Protein AF-0000000087521329 (afdb_homodimer)

Solvent-accessible surface area (backbone atoms only — not comparable to full-atom values): 14070 Å² total; per-residue (Å²): 119,70,65,55,47,58,26,46,50,40,18,36,51,44,3,29,52,37,4,34,49,39,30,51,48,22,48,42,24,28,34,21,64,73,41,80,40,29,54,69,59,19,51,50,48,39,57,73,73,39,40,66,62,44,51,51,50,13,47,51,36,13,49,48,16,40,48,32,20,55,66,33,26,67,82,70,35,68,65,46,5,43,52,39,15,54,52,47,32,54,49,47,40,50,49,52,31,60,73,64,64,38,70,82,58,52,37,65,64,48,53,38,42,51,34,22,37,56,21,10,44,49,17,57,51,16,48,61,26,47,50,62,74,67,71,72,72,68,68,61,67,61,62,72,71,100,118,70,64,56,47,57,26,47,50,40,19,34,51,46,3,29,51,38,3,36,47,41,31,50,49,22,47,42,26,26,35,21,66,72,43,80,39,30,54,67,59,20,50,50,47,38,56,75,73,39,41,66,62,44,52,50,50,14,48,51,36,12,49,49,17,40,50,32,19,55,65,34,27,67,82,70,36,67,64,46,4,43,53,40,14,52,51,48,33,54,50,47,40,51,49,52,33,59,73,66,62,35,71,81,52,54,37,62,64,47,54,37,43,51,33,22,37,57,22,10,44,50,17,56,51,17,47,60,26,47,51,61,75,67,70,73,72,68,69,61,69,62,62,73,73,100

Structure (mmCIF, N/CA/C/O backbone):
data_AF-0000000087521329-model_v1
#
loop_
_entity.id
_entity.type
_entity.pdbx_description
1 polymer 'TIGR04086 family membrane protein'
#
loop_
_atom_site.group_PDB
_atom_site.id
_atom_site.type_symbol
_atom_site.label_atom_id
_atom_site.label_alt_id
_atom_site.label_comp_id
_atom_site.label_asym_id
_atom_site.label_entity_id
_atom_site.label_seq_id
_atom_site.pdbx_PDB_ins_code
_atom_site.Cartn_x
_atom_site.Cartn_y
_atom_site.Cartn_z
_atom_site.occupancy
_atom_site.B_iso_or_equiv
_atom_site.auth_seq_id
_atom_site.auth_comp_id
_atom_site.auth_asym_id
_atom_site.auth_atom_id
_atom_site.pdbx_PDB_model_num
ATOM 1 N N . MET A 1 1 ? -13.875 21.266 15.539 1 38.47 1 MET A N 1
ATOM 2 C CA . MET A 1 1 ? -14.352 19.891 15.547 1 38.47 1 MET A CA 1
ATOM 3 C C . MET A 1 1 ? -14.453 19.328 14.133 1 38.47 1 MET A C 1
ATOM 5 O O . MET A 1 1 ? -14.117 18.172 13.891 1 38.47 1 MET A O 1
ATOM 9 N N . LYS A 1 2 ? -15.102 20.203 13.156 1 49.5 2 LYS A N 1
ATOM 10 C CA . LYS A 1 2 ? -15.453 19.906 11.773 1 49.5 2 LYS A CA 1
ATOM 11 C C . LYS A 1 2 ? -14.203 19.609 10.945 1 49.5 2 LYS A C 1
ATOM 13 O O . LYS A 1 2 ? -14.211 18.703 10.109 1 49.5 2 LYS A O 1
ATOM 18 N N . GLU A 1 3 ? -13.109 20.359 11.219 1 54.72 3 GLU A N 1
ATOM 19 C CA . GLU A 1 3 ? -11.852 20.344 10.484 1 54.72 3 GLU A CA 1
ATOM 20 C C . GLU A 1 3 ? -11.148 19 10.617 1 54.72 3 GLU A C 1
ATOM 22 O O . GLU A 1 3 ? -10.539 18.516 9.664 1 54.72 3 GLU A O 1
ATOM 27 N N . ASN A 1 4 ? -11.617 18.25 11.711 1 70.75 4 ASN A N 1
ATOM 28 C CA . ASN A 1 4 ? -11.008 16.969 12.031 1 70.75 4 ASN A CA 1
ATOM 29 C C . ASN A 1 4 ? -11.68 15.828 11.281 1 70.75 4 ASN A C 1
ATOM 31 O O . ASN A 1 4 ? -11.016 14.859 10.898 1 70.75 4 ASN A O 1
ATOM 35 N N . LEU A 1 5 ? -12.961 16.266 10.758 1 81.12 5 LEU A N 1
ATOM 36 C CA . LEU A 1 5 ? -13.703 15.188 10.109 1 81.12 5 LEU A CA 1
ATOM 37 C C . LEU A 1 5 ? -13.203 14.969 8.68 1 81.12 5 LEU A C 1
ATOM 39 O O . LEU A 1 5 ? -13.07 13.828 8.234 1 81.12 5 LEU A O 1
ATOM 43 N N . SER A 1 6 ? -12.945 16.109 8.031 1 84.19 6 SER A N 1
ATOM 44 C CA . SER A 1 6 ? -12.469 15.992 6.66 1 84.19 6 SER A CA 1
ATOM 45 C C . SER A 1 6 ? -11.141 15.242 6.605 1 84.19 6 SER A C 1
ATOM 47 O O . SER A 1 6 ? -10.914 14.422 5.711 1 84.19 6 SER A O 1
ATOM 49 N N . SER A 1 7 ? -10.336 15.469 7.531 1 85.62 7 SER A N 1
ATOM 50 C CA . SER A 1 7 ? -9.062 14.766 7.57 1 85.62 7 SER A CA 1
ATOM 51 C C . SER A 1 7 ? -9.258 13.273 7.848 1 85.62 7 SER A C 1
ATOM 53 O O . SER A 1 7 ? -8.562 12.438 7.273 1 85.62 7 SER A O 1
ATOM 55 N N . HIS A 1 8 ? -10.266 13.031 8.633 1 85.12 8 HIS A N 1
ATOM 56 C CA . HIS A 1 8 ? -10.539 11.633 8.938 1 85.12 8 HIS A CA 1
ATOM 57 C C . HIS A 1 8 ? -11.148 10.914 7.742 1 85.12 8 HIS A C 1
ATOM 59 O O . HIS A 1 8 ? -10.844 9.742 7.492 1 85.12 8 HIS A O 1
ATOM 65 N N . ILE A 1 9 ? -11.953 11.594 7.016 1 90.06 9 ILE A N 1
ATOM 66 C CA . ILE A 1 9 ? -12.555 11.016 5.824 1 90.06 9 ILE A CA 1
ATOM 67 C C . ILE A 1 9 ? -11.477 10.742 4.777 1 90.06 9 ILE A C 1
ATOM 69 O O . ILE A 1 9 ? -11.469 9.68 4.156 1 90.06 9 ILE A O 1
ATOM 73 N N . ARG A 1 10 ? -10.594 11.625 4.66 1 88.81 10 ARG A N 1
ATOM 74 C CA . ARG A 1 10 ? -9.5 11.422 3.709 1 88.81 10 ARG A CA 1
ATOM 75 C C . ARG A 1 10 ? -8.609 10.258 4.129 1 88.81 10 ARG A C 1
ATOM 77 O O . ARG A 1 10 ? -8.164 9.477 3.291 1 88.81 10 ARG A O 1
ATOM 84 N N . GLY A 1 11 ? -8.43 10.25 5.434 1 89.75 11 GLY A N 1
ATOM 85 C CA . GLY A 1 11 ? -7.66 9.117 5.938 1 89.75 11 GLY A CA 1
ATOM 86 C C . GLY A 1 11 ? -8.328 7.781 5.691 1 89.75 11 GLY A C 1
ATOM 87 O O . GLY A 1 11 ? -7.672 6.812 5.316 1 89.75 11 GLY A O 1
ATOM 88 N N . PHE A 1 12 ? -9.617 7.793 5.816 1 93.12 12 PHE A N 1
ATOM 89 C CA . PHE A 1 12 ? -10.375 6.574 5.566 1 93.12 12 PHE A CA 1
ATOM 90 C C . PHE A 1 12 ? -10.297 6.176 4.098 1 93.12 12 PHE A C 1
ATOM 92 O O . PHE A 1 12 ? -10.094 5.004 3.777 1 93.12 12 PHE A O 1
ATOM 99 N N . VAL A 1 13 ? -10.477 7.086 3.219 1 93.25 13 VAL A N 1
ATOM 100 C CA . VAL A 1 13 ? -10.445 6.832 1.781 1 93.25 13 VAL A CA 1
ATOM 101 C C . VAL A 1 13 ? -9.07 6.297 1.381 1 93.25 13 VAL A C 1
ATOM 103 O O . VAL A 1 13 ? -8.977 5.336 0.612 1 93.25 13 VAL A O 1
ATOM 106 N N . LEU A 1 14 ? -8.078 6.871 1.939 1 92.94 14 LEU A N 1
ATOM 107 C CA . LEU A 1 14 ? -6.727 6.414 1.645 1 92.94 14 LEU A CA 1
ATOM 108 C C . LEU A 1 14 ? -6.512 4.992 2.143 1 92.94 14 LEU A C 1
ATOM 110 O O . LEU A 1 14 ? -5.914 4.168 1.444 1 92.94 14 LEU A O 1
ATOM 114 N N . SER A 1 15 ? -7.004 4.781 3.307 1 94.62 15 SER A N 1
ATOM 115 C CA . SER A 1 15 ? -6.902 3.424 3.836 1 94.62 15 SER A CA 1
ATOM 116 C C . SER A 1 15 ? -7.633 2.426 2.943 1 94.62 15 SER A C 1
ATOM 118 O O . SER A 1 15 ? -7.121 1.338 2.674 1 94.62 15 SER A O 1
ATOM 120 N N . PHE A 1 16 ? -8.773 2.793 2.527 1 96.19 16 PHE A N 1
ATOM 121 C CA . PHE A 1 16 ? -9.586 1.891 1.722 1 96.19 16 PHE A CA 1
ATOM 122 C C . PHE A 1 16 ? -8.93 1.622 0.375 1 96.19 16 PHE A C 1
ATOM 124 O O . PHE A 1 16 ? -8.805 0.469 -0.043 1 96.19 16 PHE A O 1
ATOM 131 N N . ILE A 1 17 ? -8.461 2.656 -0.278 1 93.88 17 ILE A N 1
ATOM 132 C CA . ILE A 1 17 ? -7.824 2.537 -1.587 1 93.88 17 ILE A CA 1
ATOM 133 C C . ILE A 1 17 ? -6.547 1.714 -1.468 1 93.88 17 ILE A C 1
ATOM 135 O O . ILE A 1 17 ? -6.273 0.852 -2.307 1 93.88 17 ILE A O 1
ATOM 139 N N . SER A 1 18 ? -5.805 1.964 -0.464 1 94.06 18 SER A N 1
ATOM 140 C CA . SER A 1 18 ? -4.543 1.253 -0.274 1 94.06 18 SER A CA 1
ATOM 141 C C . SER A 1 18 ? -4.785 -0.216 0.057 1 94.06 18 SER A C 1
ATOM 143 O O . SER A 1 18 ? -4.105 -1.097 -0.475 1 94.06 18 SER A O 1
ATOM 145 N N . SER A 1 19 ? -5.703 -0.44 0.899 1 95.31 19 SER A N 1
ATOM 146 C CA . SER A 1 19 ? -6.039 -1.815 1.256 1 95.31 19 SER A CA 1
ATOM 147 C C . SER A 1 19 ? -6.551 -2.592 0.048 1 95.31 19 SER A C 1
ATOM 149 O O . SER A 1 19 ? -6.055 -3.68 -0.252 1 95.31 19 SER A O 1
ATOM 151 N N . LEU A 1 20 ? -7.484 -2.029 -0.59 1 95.44 20 LEU A N 1
ATOM 152 C CA . LEU A 1 20 ? -8.07 -2.678 -1.761 1 95.44 20 LEU A CA 1
ATOM 153 C C . LEU A 1 20 ? -7.027 -2.834 -2.867 1 95.44 20 LEU A C 1
ATOM 155 O O . LEU A 1 20 ? -6.93 -3.896 -3.486 1 95.44 20 LEU A O 1
ATOM 159 N N . GLY A 1 21 ? -6.277 -1.779 -3.1 1 93.94 21 GLY A N 1
ATOM 160 C CA . GLY A 1 21 ? -5.266 -1.828 -4.141 1 93.94 21 GLY A CA 1
ATOM 161 C C . GLY A 1 21 ? -4.234 -2.918 -3.92 1 93.94 21 GLY A C 1
ATOM 162 O O . GLY A 1 21 ? -3.852 -3.619 -4.859 1 93.94 21 GLY A O 1
ATOM 163 N N . THR A 1 22 ? -3.773 -3.074 -2.723 1 92.5 22 THR A N 1
ATOM 164 C CA . THR A 1 22 ? -2.758 -4.07 -2.404 1 92.5 22 THR A CA 1
ATOM 165 C C . THR A 1 22 ? -3.303 -5.48 -2.607 1 92.5 22 THR A C 1
ATOM 167 O O . THR A 1 22 ? -2.627 -6.336 -3.182 1 92.5 22 THR A O 1
ATOM 170 N N . VAL A 1 23 ? -4.496 -5.684 -2.164 1 92 23 VAL A N 1
ATOM 171 C CA . VAL A 1 23 ? -5.098 -7.008 -2.281 1 92 23 VAL A CA 1
ATOM 172 C C . VAL A 1 23 ? -5.34 -7.336 -3.752 1 92 23 VAL A C 1
ATOM 174 O O . VAL A 1 23 ? -5.082 -8.461 -4.191 1 92 23 VAL A O 1
ATOM 177 N N . VAL A 1 24 ? -5.848 -6.383 -4.457 1 92.19 24 VAL A N 1
ATOM 178 C CA . VAL A 1 24 ? -6.129 -6.582 -5.875 1 92.19 24 VAL A CA 1
ATOM 179 C C . VAL A 1 24 ? -4.828 -6.891 -6.617 1 92.19 24 VAL A C 1
ATOM 181 O O . VAL A 1 24 ? -4.773 -7.824 -7.422 1 92.19 24 VAL A O 1
ATOM 184 N N . LEU A 1 25 ? -3.824 -6.18 -6.309 1 91.88 25 LEU A N 1
ATOM 185 C CA . LEU A 1 25 ? -2.539 -6.383 -6.969 1 91.88 25 LEU A CA 1
ATOM 186 C C . LEU A 1 25 ? -1.965 -7.754 -6.629 1 91.88 25 LEU A C 1
ATOM 188 O O . LEU A 1 25 ? -1.485 -8.469 -7.516 1 91.88 25 LEU A O 1
ATOM 192 N N . ALA A 1 26 ? -1.997 -8.086 -5.418 1 90.12 26 ALA A N 1
ATOM 193 C CA . ALA A 1 26 ? -1.474 -9.383 -4.984 1 90.12 26 ALA A CA 1
ATOM 194 C C . ALA A 1 26 ? -2.268 -10.531 -5.602 1 90.12 26 ALA A C 1
ATOM 196 O O . ALA A 1 26 ? -1.691 -11.531 -6.035 1 90.12 26 ALA A O 1
ATOM 197 N N . THR A 1 27 ? -3.529 -10.352 -5.629 1 90 27 THR A N 1
ATOM 198 C CA . THR A 1 27 ? -4.371 -11.391 -6.207 1 90 27 THR A CA 1
ATOM 199 C C . THR A 1 27 ? -4.105 -11.531 -7.703 1 90 27 THR A C 1
ATOM 201 O O . THR A 1 27 ? -3.971 -12.648 -8.211 1 90 27 THR A O 1
ATOM 204 N N . LEU A 1 28 ? -4.078 -10.453 -8.359 1 90.5 28 LEU A N 1
ATOM 205 C CA . LEU A 1 28 ? -3.816 -10.484 -9.797 1 90.5 28 LEU A CA 1
ATOM 206 C C . LEU A 1 28 ? -2.471 -11.141 -10.094 1 90.5 28 LEU A C 1
ATOM 208 O O . LEU A 1 28 ? -2.344 -11.898 -11.055 1 90.5 28 LEU A O 1
ATOM 212 N N . SER A 1 29 ? -1.525 -10.898 -9.289 1 88.44 29 SER A N 1
ATOM 213 C CA . SER A 1 29 ? -0.199 -11.477 -9.469 1 88.44 29 SER A CA 1
ATOM 214 C C . SER A 1 29 ? -0.231 -12.992 -9.312 1 88.44 29 SER A C 1
ATOM 216 O O . SER A 1 29 ? 0.474 -13.711 -10.023 1 88.44 29 SER A O 1
ATOM 218 N N . SER A 1 30 ? -0.98 -13.398 -8.43 1 87.44 30 SER A N 1
ATOM 219 C CA . SER A 1 30 ? -1.112 -14.836 -8.234 1 87.44 30 SER A CA 1
ATOM 220 C C . SER A 1 30 ? -1.883 -15.484 -9.383 1 87.44 30 SER A C 1
ATOM 222 O O . SER A 1 30 ? -1.525 -16.562 -9.844 1 87.44 30 SER A O 1
ATOM 224 N N . LEU A 1 31 ? -2.898 -14.812 -9.828 1 86.69 31 LEU A N 1
ATOM 225 C CA . LEU A 1 31 ? -3.766 -15.359 -10.867 1 86.69 31 LEU A CA 1
ATOM 226 C C . LEU A 1 31 ? -3.055 -15.375 -12.219 1 86.69 31 LEU A C 1
ATOM 228 O O . LEU A 1 31 ? -3.346 -16.219 -13.062 1 86.69 31 LEU A O 1
ATOM 232 N N . LEU A 1 32 ? -2.184 -14.422 -12.398 1 85.62 32 LEU A N 1
ATOM 233 C CA . LEU A 1 32 ? -1.439 -14.391 -13.656 1 85.62 32 LEU A CA 1
ATOM 234 C C . LEU A 1 32 ? -0.622 -15.664 -13.836 1 85.62 32 LEU A C 1
ATOM 236 O O . LEU A 1 32 ? -0.529 -16.188 -14.945 1 85.62 32 LEU A O 1
ATOM 240 N N . GLY A 1 33 ? -0.076 -16.125 -12.75 1 75.94 33 GLY A N 1
ATOM 241 C CA . GLY A 1 33 ? 0.646 -17.391 -12.805 1 75.94 33 GLY A CA 1
ATOM 242 C C . GLY A 1 33 ? -0.242 -18.562 -13.156 1 75.94 33 GLY A C 1
ATOM 243 O O . GLY A 1 33 ? 0.158 -19.453 -13.922 1 75.94 33 GLY A O 1
ATOM 244 N N . TYR A 1 34 ? -1.43 -18.438 -12.672 1 77.19 34 TYR A N 1
ATOM 245 C CA . TYR A 1 34 ? -2.354 -19.547 -12.891 1 77.19 34 TYR A CA 1
ATOM 246 C C . TYR A 1 34 ? -2.984 -19.453 -14.273 1 77.19 34 TYR A C 1
ATOM 248 O O . TYR A 1 34 ? -3.35 -20.484 -14.859 1 77.19 34 TYR A O 1
ATOM 256 N N . ASN A 1 35 ? -3.084 -18.281 -14.836 1 77.19 35 ASN A N 1
ATOM 257 C CA . ASN A 1 35 ? -3.777 -18.078 -16.109 1 77.19 35 ASN A CA 1
ATOM 258 C C . ASN A 1 35 ? -2.799 -17.812 -17.25 1 77.19 35 ASN A C 1
ATOM 260 O O . ASN A 1 35 ? -3.043 -16.938 -18.094 1 77.19 35 ASN A O 1
ATOM 264 N N . SER A 1 36 ? -1.719 -18.531 -17.25 1 76.75 36 SER A N 1
ATOM 265 C CA . SER A 1 36 ? -0.728 -18.453 -18.328 1 76.75 36 SER A CA 1
ATOM 266 C C . SER A 1 36 ? -0.396 -17 -18.672 1 76.75 36 SER A C 1
ATOM 268 O O . SER A 1 36 ? -0.316 -16.641 -19.844 1 76.75 36 SER A O 1
ATOM 270 N N . ASN A 1 37 ? -0.483 -16.109 -17.719 1 75.62 37 ASN A N 1
ATOM 271 C CA . ASN A 1 37 ? -0.051 -14.711 -17.844 1 75.62 37 ASN A CA 1
ATOM 272 C C . ASN A 1 37 ? -1.026 -13.891 -18.672 1 75.62 37 ASN A C 1
ATOM 274 O O . ASN A 1 37 ? -0.621 -12.961 -19.375 1 75.62 37 ASN A O 1
ATOM 278 N N . SER A 1 38 ? -2.23 -14.391 -18.734 1 81 38 SER A N 1
ATOM 279 C CA . SER A 1 38 ? -3.27 -13.594 -19.391 1 81 38 SER A CA 1
ATOM 280 C C . SER A 1 38 ? -3.889 -12.602 -18.406 1 81 38 SER A C 1
ATOM 282 O O . SER A 1 38 ? -4.594 -13 -17.469 1 81 38 SER A O 1
ATOM 284 N N . LEU A 1 39 ? -3.602 -11.367 -18.703 1 83.62 39 LEU A N 1
ATOM 285 C CA . LEU A 1 39 ? -4.121 -10.32 -17.828 1 83.62 39 LEU A CA 1
ATOM 286 C C . LEU A 1 39 ? -5.641 -10.25 -17.906 1 83.62 39 LEU A C 1
ATOM 288 O O . LEU A 1 39 ? -6.312 -10.031 -16.906 1 83.62 39 LEU A O 1
ATOM 292 N N . SER A 1 40 ? -6.133 -10.438 -19.078 1 85.69 40 SER A N 1
ATOM 293 C CA . SER A 1 40 ? -7.578 -10.367 -19.281 1 85.69 40 SER A CA 1
ATOM 294 C C . SER A 1 40 ? -8.289 -11.477 -18.516 1 85.69 40 SER A C 1
ATOM 296 O O . SER A 1 40 ? -9.273 -11.227 -17.812 1 85.69 40 SER A O 1
ATOM 298 N N . ASP A 1 41 ? -7.77 -12.648 -18.562 1 88.38 41 ASP A N 1
ATOM 299 C CA . ASP A 1 41 ? -8.367 -13.781 -17.859 1 88.38 41 ASP A CA 1
ATOM 300 C C . ASP A 1 41 ? -8.203 -13.633 -16.344 1 88.38 41 ASP A C 1
ATOM 302 O O . ASP A 1 41 ? -9.109 -13.969 -15.586 1 88.38 41 ASP A O 1
ATOM 306 N N . SER A 1 42 ? -7.105 -13.086 -15.992 1 88.81 42 SER A N 1
ATOM 307 C CA . SER A 1 42 ? -6.863 -12.891 -14.562 1 88.81 42 SER A CA 1
ATOM 308 C C . SER A 1 42 ? -7.789 -11.82 -13.992 1 88.81 42 SER A C 1
ATOM 310 O O . SER A 1 42 ? -8.32 -11.977 -12.891 1 88.81 42 SER A O 1
ATOM 312 N N . LEU A 1 43 ? -7.961 -10.75 -14.773 1 89.38 43 LEU A N 1
ATOM 313 C CA . LEU A 1 43 ? -8.867 -9.695 -14.336 1 89.38 43 LEU A CA 1
ATOM 314 C C . LEU A 1 43 ? -10.305 -10.203 -14.258 1 89.38 43 LEU A C 1
ATOM 316 O O . LEU A 1 43 ? -11.023 -9.891 -13.305 1 89.38 43 LEU A O 1
ATOM 320 N N . SER A 1 44 ? -10.672 -11.039 -15.211 1 89.56 44 SER A N 1
ATOM 321 C CA . SER A 1 44 ? -12.016 -11.609 -15.203 1 89.56 44 SER A CA 1
ATOM 322 C C . SER A 1 44 ? -12.227 -12.516 -14 1 89.56 44 SER A C 1
ATOM 324 O O . SER A 1 44 ? -13.258 -12.438 -13.328 1 89.56 44 SER A O 1
ATOM 326 N N . THR A 1 45 ? -11.242 -13.266 -13.766 1 89.06 45 THR A N 1
ATOM 327 C CA . THR A 1 45 ? -11.32 -14.164 -12.625 1 89.06 45 THR A CA 1
ATOM 328 C C . THR A 1 45 ? -11.398 -13.375 -11.32 1 89.06 45 THR A C 1
ATOM 330 O O . THR A 1 45 ? -12.156 -13.719 -10.414 1 89.06 45 THR A O 1
ATOM 333 N N . LEU A 1 46 ? -10.617 -12.352 -11.234 1 90.62 46 LEU A N 1
ATOM 334 C CA . LEU A 1 46 ? -10.617 -11.5 -10.047 1 90.62 46 LEU A CA 1
ATOM 335 C C . LEU A 1 46 ? -11.984 -10.859 -9.836 1 90.62 46 LEU A C 1
ATOM 337 O O . LEU A 1 46 ? -12.516 -10.867 -8.727 1 90.62 46 LEU A O 1
ATOM 341 N N . VAL A 1 47 ? -12.57 -10.328 -10.891 1 89.75 47 VAL A N 1
ATOM 342 C CA . VAL A 1 47 ? -13.836 -9.602 -10.797 1 89.75 47 VAL A CA 1
ATOM 343 C C . VAL A 1 47 ? -14.961 -10.57 -10.445 1 89.75 47 VAL A C 1
ATOM 345 O O . VAL A 1 47 ? -15.805 -10.273 -9.602 1 89.75 47 VAL A O 1
ATOM 348 N N . VAL A 1 48 ? -14.922 -11.727 -10.961 1 88.12 48 VAL A N 1
ATOM 349 C CA . VAL A 1 48 ? -16.016 -12.672 -10.805 1 88.12 48 VAL A CA 1
ATOM 350 C C . VAL A 1 48 ? -15.922 -13.359 -9.453 1 88.12 48 VAL A C 1
ATOM 352 O O . VAL A 1 48 ? -16.922 -13.516 -8.758 1 88.12 48 VAL A O 1
ATOM 355 N N . PHE A 1 49 ? -14.75 -13.641 -8.992 1 86.88 49 PHE A N 1
ATOM 356 C CA . PHE A 1 49 ? -14.656 -14.539 -7.852 1 86.88 49 PHE A CA 1
ATOM 357 C C . PHE A 1 49 ? -14.102 -13.82 -6.629 1 86.88 49 PHE A C 1
ATOM 359 O O . PHE A 1 49 ? -14.328 -14.242 -5.496 1 86.88 49 PHE A O 1
ATOM 366 N N . PHE A 1 50 ? -13.422 -12.641 -6.836 1 88.75 50 PHE A N 1
ATOM 367 C CA . PHE A 1 50 ? -12.672 -12.125 -5.695 1 88.75 50 PHE A CA 1
ATOM 368 C C . PHE A 1 50 ? -13.055 -10.672 -5.414 1 88.75 50 PHE A C 1
ATOM 370 O O . PHE A 1 50 ? -12.695 -10.125 -4.367 1 88.75 50 PHE A O 1
ATOM 377 N N . ALA A 1 51 ? -13.805 -10.086 -6.301 1 89.31 51 ALA A N 1
ATOM 378 C CA . ALA A 1 51 ? -14.102 -8.664 -6.172 1 89.31 51 ALA A CA 1
ATOM 379 C C . ALA A 1 51 ? -14.898 -8.383 -4.906 1 89.31 51 ALA A C 1
ATOM 381 O O . ALA A 1 51 ? -14.523 -7.523 -4.102 1 89.31 51 ALA A O 1
ATOM 382 N N . VAL A 1 52 ? -15.906 -9.109 -4.672 1 90.31 52 VAL A N 1
ATOM 383 C CA . VAL A 1 52 ? -16.828 -8.852 -3.566 1 90.31 52 VAL A CA 1
ATOM 384 C C . VAL A 1 52 ? -16.094 -9.062 -2.238 1 90.31 52 VAL A C 1
ATOM 386 O O . VAL A 1 52 ? -16.141 -8.203 -1.356 1 90.31 52 VAL A O 1
ATOM 389 N N . SER A 1 53 ? -15.461 -10.156 -2.105 1 88.62 53 SER A N 1
ATOM 390 C CA . SER A 1 53 ? -14.758 -10.445 -0.862 1 88.62 53 SER A CA 1
ATOM 391 C C . SER A 1 53 ? -13.641 -9.438 -0.612 1 88.62 53 SER A C 1
ATOM 393 O O . SER A 1 53 ? -13.398 -9.039 0.53 1 88.62 53 SER A O 1
ATOM 395 N N . SER A 1 54 ? -12.953 -8.984 -1.663 1 91 54 SER A N 1
ATOM 396 C CA . SER A 1 54 ? -11.867 -8.031 -1.514 1 91 54 SER A CA 1
ATOM 397 C C . SER A 1 54 ? -12.375 -6.668 -1.062 1 91 54 SER A C 1
ATOM 399 O O . SER A 1 54 ? -11.773 -6.027 -0.199 1 91 54 SER A O 1
ATOM 401 N N . ILE A 1 55 ? -13.461 -6.266 -1.658 1 93.62 55 ILE A N 1
ATOM 402 C CA . ILE A 1 55 ? -14.039 -4.973 -1.31 1 93.62 55 ILE A CA 1
ATOM 403 C C . ILE A 1 55 ? -14.516 -4.996 0.141 1 93.62 55 ILE A C 1
ATOM 405 O O . ILE A 1 55 ? -14.242 -4.066 0.905 1 93.62 55 ILE A O 1
ATOM 409 N N . PHE A 1 56 ? -15.117 -6.031 0.509 1 94.25 56 PHE A N 1
ATOM 410 C CA . PHE A 1 56 ? -15.641 -6.145 1.867 1 94.25 56 PHE A CA 1
ATOM 411 C C . PHE A 1 56 ? -14.5 -6.191 2.879 1 94.25 56 PHE A C 1
ATOM 413 O O . PHE A 1 56 ? -14.555 -5.52 3.912 1 94.25 56 PHE A O 1
ATOM 420 N N . ALA A 1 57 ? -13.547 -6.949 2.605 1 92.06 57 ALA A N 1
ATOM 421 C CA . ALA A 1 57 ? -12.414 -7.059 3.516 1 92.06 57 ALA A CA 1
ATOM 422 C C . ALA A 1 57 ? -11.711 -5.715 3.676 1 92.06 57 ALA A C 1
ATOM 424 O O . ALA A 1 57 ? -11.359 -5.316 4.789 1 92.06 57 ALA A O 1
ATOM 425 N N . ALA A 1 58 ? -11.523 -5.062 2.527 1 94.94 58 ALA A N 1
ATOM 426 C CA . ALA A 1 58 ? -10.867 -3.758 2.561 1 94.94 58 ALA A CA 1
ATOM 427 C C . ALA A 1 58 ? -11.695 -2.746 3.35 1 94.94 58 ALA A C 1
ATOM 429 O O . ALA A 1 58 ? -11.141 -1.929 4.09 1 94.94 58 ALA A O 1
ATOM 430 N N . LEU A 1 59 ? -12.992 -2.848 3.168 1 95.62 59 LEU A N 1
ATOM 431 C CA . LEU A 1 59 ? -13.883 -1.939 3.883 1 95.62 59 LEU A CA 1
ATOM 432 C C . LEU A 1 59 ? -13.812 -2.188 5.387 1 95.62 59 LEU A C 1
ATOM 434 O O . LEU A 1 59 ? -13.648 -1.247 6.168 1 95.62 59 LEU A O 1
ATOM 438 N N . ILE A 1 60 ? -13.844 -3.365 5.773 1 95.75 60 ILE A N 1
ATOM 439 C CA . ILE A 1 60 ? -13.805 -3.719 7.191 1 95.75 60 ILE A CA 1
ATOM 440 C C . ILE A 1 60 ? -12.469 -3.293 7.789 1 95.75 60 ILE A C 1
ATOM 442 O O . ILE A 1 60 ? -12.43 -2.67 8.852 1 95.75 60 ILE A O 1
ATOM 446 N N . ALA A 1 61 ? -11.43 -3.639 7.117 1 95.81 61 ALA A N 1
ATOM 447 C CA . ALA A 1 61 ? -10.102 -3.295 7.609 1 95.81 61 ALA A CA 1
ATOM 448 C C . ALA A 1 61 ? -9.945 -1.784 7.762 1 95.81 61 ALA A C 1
ATOM 450 O O . ALA A 1 61 ? -9.367 -1.31 8.742 1 95.81 61 ALA A O 1
ATOM 451 N N . SER A 1 62 ? -10.523 -1.072 6.824 1 94.81 62 SER A N 1
ATOM 452 C CA . SER A 1 62 ? -10.406 0.382 6.863 1 94.81 62 SER A CA 1
ATOM 453 C C . SER A 1 62 ? -11.266 0.976 7.973 1 94.81 62 SER A C 1
ATOM 455 O O . SER A 1 62 ? -10.852 1.916 8.648 1 94.81 62 SER A O 1
ATOM 457 N N . VAL A 1 63 ? -12.422 0.458 8.117 1 95.44 63 VAL A N 1
ATOM 458 C CA . VAL A 1 63 ? -13.312 0.928 9.18 1 95.44 63 VAL A CA 1
ATOM 459 C C . VAL A 1 63 ? -12.68 0.674 10.539 1 95.44 63 VAL A C 1
ATOM 461 O O . VAL A 1 63 ? -12.672 1.558 11.398 1 95.44 63 VAL A O 1
ATOM 464 N N . VAL A 1 64 ? -12.102 -0.457 10.703 1 94.44 64 VAL A N 1
ATOM 465 C CA . VAL A 1 64 ? -11.492 -0.82 11.977 1 94.44 64 VAL A CA 1
ATOM 466 C C . VAL A 1 64 ? -10.242 0.03 12.211 1 94.44 64 VAL A C 1
ATOM 468 O O . VAL A 1 64 ? -10.062 0.587 13.297 1 94.44 64 VAL A O 1
ATOM 471 N N . SER A 1 65 ? -9.438 0.144 11.203 1 95.06 65 SER A N 1
ATOM 472 C CA . SER A 1 65 ? -8.195 0.908 11.32 1 95.06 65 SER A CA 1
ATOM 473 C C . SER A 1 65 ? -8.484 2.371 11.641 1 95.06 65 SER A C 1
ATOM 475 O O . SER A 1 65 ? -7.973 2.904 12.633 1 95.06 65 SER A O 1
ATOM 477 N N . THR A 1 66 ? -9.305 2.973 10.859 1 92.19 66 THR A N 1
ATOM 478 C CA . THR A 1 66 ? -9.586 4.391 11.047 1 92.19 66 THR A CA 1
ATOM 479 C C . THR A 1 66 ? -10.484 4.605 12.266 1 92.19 66 THR A C 1
ATOM 481 O O . THR A 1 66 ? -10.336 5.594 12.984 1 92.19 66 THR A O 1
ATOM 484 N N . GLY A 1 67 ? -11.406 3.711 12.453 1 93.31 67 GLY A N 1
ATOM 485 C CA . GLY A 1 67 ? -12.25 3.797 13.641 1 93.31 67 GLY A CA 1
ATOM 486 C C . GLY A 1 67 ? -11.461 3.771 14.938 1 93.31 67 GLY A C 1
ATOM 487 O O . GLY A 1 67 ? -11.664 4.625 15.805 1 93.31 67 GLY A O 1
ATOM 488 N N . LEU A 1 68 ? -10.602 2.906 15.023 1 93 68 LEU A N 1
ATOM 489 C CA . LEU A 1 68 ? -9.781 2.793 16.234 1 93 68 LEU A CA 1
ATOM 490 C C . LEU A 1 68 ? -8.797 3.951 16.328 1 93 68 LEU A C 1
ATOM 492 O O . LEU A 1 68 ? -8.453 4.387 17.422 1 93 68 LEU A O 1
ATOM 496 N N . PHE A 1 69 ? -8.352 4.418 15.211 1 93.06 69 PHE A N 1
ATOM 497 C CA . PHE A 1 69 ? -7.488 5.594 15.203 1 93.06 69 PHE A CA 1
ATOM 498 C C . PHE A 1 69 ? -8.203 6.793 15.812 1 93.06 69 PHE A C 1
ATOM 500 O O . PHE A 1 69 ? -7.641 7.488 16.656 1 93.06 69 PHE A O 1
ATOM 507 N N . VAL A 1 70 ? -9.43 6.996 15.406 1 89.12 70 VAL A N 1
ATOM 508 C CA . VAL A 1 70 ? -10.203 8.141 15.883 1 89.12 70 VAL A CA 1
ATOM 509 C C . VAL A 1 70 ? -10.516 7.961 17.375 1 89.12 70 VAL A C 1
ATOM 511 O O . VAL A 1 70 ? -10.398 8.906 18.156 1 89.12 70 VAL A O 1
ATOM 514 N N . LEU A 1 71 ? -10.836 6.758 17.688 1 88.69 71 LEU A N 1
ATOM 515 C CA . LEU A 1 71 ? -11.172 6.465 19.078 1 88.69 71 LEU A CA 1
ATOM 516 C C . LEU A 1 71 ? -9.953 6.621 19.984 1 88.69 71 LEU A C 1
ATOM 518 O O . LEU A 1 71 ? -10.062 7.121 21.109 1 88.69 71 LEU A O 1
ATOM 522 N N . GLY A 1 72 ? -8.781 6.23 19.453 1 87.81 72 GLY A N 1
ATOM 523 C CA . GLY A 1 72 ? -7.559 6.309 20.234 1 87.81 72 GLY A CA 1
ATOM 524 C C . GLY A 1 72 ? -6.973 7.707 20.297 1 87.81 72 GLY A C 1
ATOM 525 O O . GLY A 1 72 ? -6.18 8.023 21.188 1 87.81 72 GLY A O 1
ATOM 526 N N . SER A 1 73 ? -7.297 8.539 19.359 1 83.75 73 SER A N 1
ATOM 527 C CA . SER A 1 73 ? -6.766 9.898 19.297 1 83.75 73 SER A CA 1
ATOM 528 C C . SER A 1 73 ? -7.633 10.867 20.094 1 83.75 73 SER A C 1
ATOM 530 O O . SER A 1 73 ? -7.336 12.062 20.156 1 83.75 73 SER A O 1
ATOM 532 N N . ARG A 1 74 ? -8.648 10.586 20.562 1 77.94 74 ARG A N 1
ATOM 533 C CA . ARG A 1 74 ? -9.555 11.469 21.297 1 77.94 74 ARG A CA 1
ATOM 534 C C . ARG A 1 74 ? -8.844 12.109 22.5 1 77.94 74 ARG A C 1
ATOM 536 O O . ARG A 1 74 ? -9.133 13.25 22.859 1 77.94 74 ARG A O 1
ATOM 543 N N . LYS A 1 75 ? -7.926 11.492 23 1 68.31 75 LYS A N 1
ATOM 544 C CA . LYS A 1 75 ? -7.238 12.086 24.141 1 68.31 75 LYS A CA 1
ATOM 545 C C . LYS A 1 75 ? -6.117 13.016 23.688 1 68.31 75 LYS A C 1
ATOM 547 O O . LYS A 1 75 ? -5.285 13.43 24.5 1 68.31 75 LYS A O 1
ATOM 552 N N . GLY A 1 76 ? -6.148 13.289 22.469 1 67.12 76 GLY A N 1
ATOM 553 C CA . GLY A 1 76 ? -5.25 14.312 21.953 1 67.12 76 GLY A CA 1
ATOM 554 C C . GLY A 1 76 ? -3.91 13.758 21.5 1 67.12 76 GLY A C 1
ATOM 555 O O . GLY A 1 76 ? -3.043 14.508 21.047 1 67.12 76 GLY A O 1
ATOM 556 N N . ARG A 1 77 ? -3.701 12.586 21.703 1 75.69 77 ARG A N 1
ATOM 557 C CA . ARG A 1 77 ? -2.393 12.078 21.312 1 75.69 77 ARG A CA 1
ATOM 558 C C . ARG A 1 77 ? -2.488 11.25 20.031 1 75.69 77 ARG A C 1
ATOM 560 O O . ARG A 1 77 ? -3.174 10.227 20 1 75.69 77 ARG A O 1
ATOM 567 N N . VAL A 1 78 ? -1.934 11.688 18.953 1 81.31 78 VAL A N 1
ATOM 568 C CA . VAL A 1 78 ? -1.895 10.992 17.672 1 81.31 78 VAL A CA 1
ATOM 569 C C . VAL A 1 78 ? -1.221 9.633 17.828 1 81.31 78 VAL A C 1
ATOM 571 O O . VAL A 1 78 ? -1.629 8.648 17.219 1 81.31 78 VAL A O 1
ATOM 574 N N . SER A 1 79 ? -0.379 9.523 18.781 1 83.19 79 SER A N 1
ATOM 575 C CA . SER A 1 79 ? 0.352 8.273 18.984 1 83.19 79 SER A CA 1
ATOM 576 C C . SER A 1 79 ? -0.557 7.191 19.562 1 83.19 79 SER A C 1
ATOM 578 O O . SER A 1 79 ? -0.451 6.023 19.188 1 83.19 79 SER A O 1
ATOM 580 N N . GLY A 1 80 ? -1.438 7.641 20.438 1 88.38 80 GLY A N 1
ATOM 581 C CA . GLY A 1 80 ? -2.391 6.676 20.969 1 88.38 80 GLY A CA 1
ATOM 582 C C . GLY A 1 80 ? -3.314 6.109 19.906 1 88.38 80 GLY A C 1
ATOM 583 O O . GLY A 1 80 ? -3.635 4.918 19.922 1 88.38 80 GLY A O 1
ATOM 584 N N . GLY A 1 81 ? -3.703 6.938 19.047 1 90.25 81 GLY A N 1
ATOM 585 C CA . GLY A 1 81 ? -4.543 6.488 17.953 1 90.25 81 GLY A CA 1
ATOM 586 C C . GLY A 1 81 ? -3.852 5.5 17.031 1 90.25 81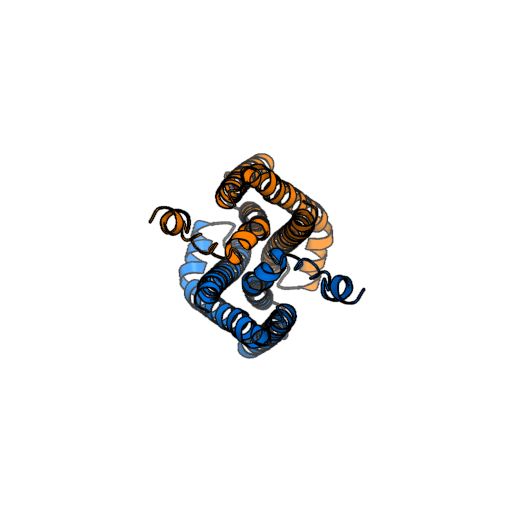 GLY A C 1
ATOM 587 O O . GLY A 1 81 ? -4.449 4.5 16.625 1 90.25 81 GLY A O 1
ATOM 588 N N . ILE A 1 82 ? -2.627 5.719 16.797 1 90.31 82 ILE A N 1
ATOM 589 C CA . ILE A 1 82 ? -1.868 4.852 15.906 1 90.31 82 ILE A CA 1
ATOM 590 C C . ILE A 1 82 ? -1.682 3.48 16.547 1 90.31 82 ILE A C 1
ATOM 592 O O . ILE A 1 82 ? -1.847 2.451 15.891 1 90.31 82 ILE A O 1
ATOM 596 N N . ILE A 1 83 ? -1.354 3.482 17.781 1 92.12 83 ILE A N 1
ATOM 597 C CA . ILE A 1 83 ? -1.151 2.225 18.5 1 92.12 83 ILE A CA 1
ATOM 598 C C . ILE A 1 83 ? -2.451 1.424 18.516 1 92.12 83 ILE A C 1
ATOM 600 O O . ILE A 1 83 ? -2.445 0.216 18.266 1 92.12 83 ILE A O 1
ATOM 604 N N . ALA A 1 84 ? -3.496 2.109 18.766 1 92.81 84 ALA A N 1
ATOM 605 C CA . ALA A 1 84 ? -4.797 1.445 18.766 1 92.81 84 ALA A CA 1
ATOM 606 C C . ALA A 1 84 ? -5.125 0.88 17.391 1 92.81 84 ALA A C 1
ATOM 608 O O . ALA A 1 84 ? -5.645 -0.232 17.281 1 92.81 84 ALA A O 1
ATOM 609 N N . SER A 1 85 ? -4.855 1.634 16.391 1 94.06 85 SER A N 1
ATOM 610 C CA . SER A 1 85 ? -5.113 1.191 15.031 1 94.06 85 SER A CA 1
ATOM 611 C C . SER A 1 85 ? -4.289 -0.044 14.688 1 94.06 85 SER A C 1
ATOM 613 O O . SER A 1 85 ? -4.816 -1.019 14.148 1 94.06 85 SER A O 1
ATOM 615 N N . VAL A 1 86 ? -3.035 -0.044 14.992 1 92.62 86 VAL A N 1
ATOM 616 C CA . VAL A 1 86 ? -2.146 -1.158 14.68 1 92.62 86 VAL A CA 1
ATOM 617 C C . VAL A 1 86 ? -2.592 -2.404 15.438 1 92.62 86 VAL A C 1
ATOM 619 O O . VAL A 1 86 ? -2.688 -3.49 14.867 1 92.62 86 VAL A O 1
ATOM 622 N N . ALA A 1 87 ? -2.896 -2.186 16.641 1 93.38 87 ALA A N 1
ATOM 623 C CA . ALA A 1 87 ? -3.361 -3.312 17.453 1 93.38 87 ALA A CA 1
ATOM 624 C C . ALA A 1 87 ? -4.664 -3.881 16.891 1 93.38 87 ALA A C 1
ATOM 626 O O . ALA A 1 87 ? -4.824 -5.102 16.797 1 93.38 87 ALA A O 1
ATOM 627 N N . GLY A 1 88 ? -5.559 -3.029 16.609 1 93.88 88 GLY A N 1
ATOM 628 C CA . GLY A 1 88 ? -6.832 -3.477 16.062 1 93.88 88 GLY A CA 1
ATOM 629 C C . GLY A 1 88 ? -6.691 -4.23 14.758 1 93.88 88 GLY A C 1
ATOM 630 O O . GLY A 1 88 ? -7.336 -5.262 14.555 1 93.88 88 GLY A O 1
ATOM 631 N N . VAL A 1 89 ? -5.867 -3.689 13.891 1 92.56 89 VAL A N 1
ATOM 632 C CA . VAL A 1 89 ? -5.668 -4.316 12.586 1 92.56 89 VAL A CA 1
ATOM 633 C C . VAL A 1 89 ? -4.969 -5.66 12.758 1 92.56 89 VAL A C 1
ATOM 635 O O . VAL A 1 89 ? -5.27 -6.621 12.047 1 92.56 89 VAL A O 1
ATOM 638 N N . LEU A 1 90 ? -4.055 -5.789 13.695 1 93.19 90 LEU A N 1
ATOM 639 C CA . LEU A 1 90 ? -3.402 -7.062 13.984 1 93.19 90 LEU A CA 1
ATOM 640 C C . LEU A 1 90 ? -4.414 -8.086 14.477 1 93.19 90 LEU A C 1
ATOM 642 O O . LEU A 1 90 ? -4.41 -9.234 14.031 1 93.19 90 LEU A O 1
ATOM 646 N N . LEU A 1 91 ? -5.285 -7.633 15.297 1 93.5 91 LEU A N 1
ATOM 647 C CA . LEU A 1 91 ? -6.336 -8.516 15.789 1 93.5 91 LEU A CA 1
ATOM 648 C C . LEU A 1 91 ? -7.277 -8.93 14.664 1 93.5 91 LEU A C 1
ATOM 650 O O . LEU A 1 91 ? -7.66 -10.094 14.555 1 93.5 91 LEU A O 1
ATOM 654 N N . LEU A 1 92 ? -7.617 -7.977 13.883 1 92.12 92 LEU A N 1
ATOM 655 C CA . LEU A 1 92 ? -8.477 -8.266 12.734 1 92.12 92 LEU A CA 1
ATOM 656 C C . LEU A 1 92 ? -7.828 -9.297 11.812 1 92.12 92 LEU A C 1
ATOM 658 O O . LEU A 1 92 ? -8.508 -10.195 11.312 1 92.12 92 LEU A O 1
ATOM 662 N N . GLY A 1 93 ? -6.543 -9.078 11.555 1 90.44 93 GLY A N 1
ATOM 663 C CA . GLY A 1 93 ? -5.828 -10.047 10.742 1 90.44 93 GLY A CA 1
ATOM 664 C C . GLY A 1 93 ? -5.883 -11.453 11.32 1 90.44 93 GLY A C 1
ATOM 665 O O . GLY A 1 93 ? -6.055 -12.422 10.578 1 90.44 93 GLY A O 1
ATOM 666 N N . PHE A 1 94 ? -5.746 -11.539 12.57 1 90.62 94 PHE A N 1
ATOM 667 C CA . PHE A 1 94 ? -5.828 -12.836 13.227 1 90.62 94 PHE A CA 1
ATOM 668 C C . PHE A 1 94 ? -7.227 -13.438 13.078 1 90.62 94 PHE A C 1
ATOM 670 O O . PHE A 1 94 ? -7.371 -14.625 12.812 1 90.62 94 PHE A O 1
ATOM 677 N N . VAL A 1 95 ? -8.188 -12.672 13.25 1 88.75 95 VAL A N 1
ATOM 678 C CA . VAL A 1 95 ? -9.562 -13.133 13.109 1 88.75 95 VAL A CA 1
ATOM 679 C C . VAL A 1 95 ? -9.812 -13.594 11.68 1 88.75 95 VAL A C 1
ATOM 681 O O . VAL A 1 95 ? -10.414 -14.648 11.453 1 88.75 95 VAL A O 1
ATOM 684 N N . PHE A 1 96 ? -9.344 -12.758 10.688 1 84.94 96 PHE A N 1
ATOM 685 C CA . PHE A 1 96 ? -9.492 -13.148 9.289 1 84.94 96 PHE A CA 1
ATOM 686 C C . PHE A 1 96 ? -8.797 -14.477 9.023 1 84.94 96 PHE A C 1
ATOM 688 O O . PHE A 1 96 ? -9.328 -15.328 8.305 1 84.94 96 PHE A O 1
ATOM 695 N N . ALA A 1 97 ? -7.629 -14.625 9.594 1 84.69 97 ALA A N 1
ATOM 696 C CA . ALA A 1 97 ? -6.879 -15.867 9.406 1 84.69 97 ALA A CA 1
ATOM 697 C C . ALA A 1 97 ? -7.629 -17.062 10 1 84.69 97 ALA A C 1
ATOM 699 O O . ALA A 1 97 ? -7.66 -18.141 9.406 1 84.69 97 ALA A O 1
ATOM 700 N N . LEU A 1 98 ? -8.281 -16.891 11.094 1 82.75 98 LEU A N 1
ATOM 701 C CA . LEU A 1 98 ? -9.031 -17.953 11.758 1 82.75 98 LEU A CA 1
ATOM 702 C C . LEU A 1 98 ? -10.297 -18.297 10.977 1 82.75 98 LEU A C 1
ATOM 704 O O . LEU A 1 98 ? -10.641 -19.469 10.82 1 82.75 98 LEU A O 1
ATOM 708 N N . LEU A 1 99 ? -10.914 -17.281 10.469 1 81.19 99 LEU A N 1
ATOM 709 C CA . LEU A 1 99 ? -12.164 -17.484 9.75 1 81.19 99 LEU A CA 1
ATOM 710 C C . LEU A 1 99 ? -11.93 -18.219 8.43 1 81.19 99 LEU A C 1
ATOM 712 O O . LEU A 1 99 ? -12.781 -18.969 7.965 1 81.19 99 LEU A O 1
ATOM 716 N N . THR A 1 100 ? -10.812 -17.891 7.805 1 71.62 100 THR A N 1
ATOM 717 C CA . THR A 1 100 ? -10.508 -18.547 6.539 1 71.62 100 THR A CA 1
ATOM 718 C C . THR A 1 100 ? -9.781 -19.859 6.777 1 71.62 100 THR A C 1
ATOM 720 O O . THR A 1 100 ? -9.477 -20.594 5.828 1 71.62 100 THR A O 1
ATOM 723 N N . GLN A 1 101 ? -9.68 -20.266 7.969 1 67.56 101 GLN A N 1
ATOM 724 C CA . GLN A 1 101 ? -9 -21.484 8.359 1 67.56 101 GLN A CA 1
ATOM 725 C C . GLN A 1 101 ? -7.598 -21.562 7.762 1 67.56 101 GLN A C 1
ATOM 727 O O . GLN A 1 101 ? -7.156 -22.625 7.32 1 67.56 101 GLN A O 1
ATOM 732 N N . GLN A 1 102 ? -7.07 -20.469 7.371 1 53.66 102 GLN A N 1
ATOM 733 C CA . GLN A 1 102 ? -5.793 -20.375 6.672 1 53.66 102 GLN A CA 1
ATOM 734 C C . GLN A 1 102 ? -4.629 -20.312 7.66 1 53.66 102 GLN A C 1
ATOM 736 O O . GLN A 1 102 ? -3.486 -20.062 7.262 1 53.66 102 GLN A O 1
ATOM 741 N N . ILE A 1 103 ? -4.816 -20.484 8.859 1 50.97 103 ILE A N 1
ATOM 742 C CA . ILE A 1 103 ? -3.676 -20.391 9.758 1 50.97 103 ILE A CA 1
ATOM 743 C C . ILE A 1 103 ? -2.553 -21.297 9.273 1 50.97 103 ILE A C 1
ATOM 745 O O . ILE A 1 103 ? -1.39 -20.891 9.227 1 50.97 103 ILE A O 1
ATOM 749 N N . PRO A 1 104 ? -2.803 -22.516 8.945 1 49.12 104 PRO A N 1
ATOM 750 C CA . PRO A 1 104 ? -1.685 -23.438 8.734 1 49.12 104 PRO A CA 1
ATOM 751 C C . PRO A 1 104 ? -1.099 -23.344 7.324 1 49.12 104 PRO A C 1
ATOM 753 O O . PRO A 1 104 ? 0.074 -23.672 7.117 1 49.12 104 PRO A O 1
ATOM 756 N N . ASP A 1 105 ? -1.924 -23.062 6.375 1 52.66 105 ASP A N 1
ATOM 757 C CA . ASP A 1 105 ? -1.395 -23.359 5.047 1 52.66 105 ASP A CA 1
ATOM 758 C C . ASP A 1 105 ? -0.799 -22.109 4.398 1 52.66 105 ASP A C 1
ATOM 760 O O . ASP A 1 105 ? -0.122 -22.188 3.373 1 52.66 105 ASP A O 1
ATOM 764 N N . TYR A 1 106 ? -0.273 -21.234 5.121 1 57.94 106 TYR A N 1
ATOM 765 C CA . TYR A 1 106 ? 0.442 -20.047 4.68 1 57.94 106 TYR A CA 1
ATOM 766 C C . TYR A 1 106 ? 0.318 -19.859 3.174 1 57.94 106 TYR A C 1
ATOM 768 O O . TYR A 1 106 ? 1.325 -19.781 2.465 1 57.94 106 TYR A O 1
ATOM 776 N N . ASP A 1 107 ? -0.925 -19.891 2.621 1 76.94 107 ASP A N 1
ATOM 777 C CA . ASP A 1 107 ? -1.169 -19.766 1.187 1 76.94 107 ASP A CA 1
ATOM 778 C C . ASP A 1 107 ? -1.372 -18.312 0.793 1 76.94 107 ASP A C 1
ATOM 780 O O . ASP A 1 107 ? -1.04 -17.406 1.56 1 76.94 107 ASP A O 1
ATOM 784 N N . VAL A 1 108 ? -1.683 -18.078 -0.43 1 82.06 108 VAL A N 1
ATOM 785 C CA . VAL A 1 108 ? -1.896 -16.766 -1.022 1 82.06 108 VAL A CA 1
ATOM 786 C C . VAL A 1 108 ? -2.912 -15.977 -0.194 1 82.06 108 VAL A C 1
ATOM 788 O O . VAL A 1 108 ? -2.812 -14.758 -0.069 1 82.06 108 VAL A O 1
ATOM 791 N N . THR A 1 109 ? -3.746 -16.719 0.539 1 84.81 109 THR A N 1
ATOM 792 C CA . THR A 1 109 ? -4.789 -16.078 1.332 1 84.81 109 THR A CA 1
ATOM 793 C C . THR A 1 109 ? -4.184 -15.352 2.527 1 84.81 109 THR A C 1
ATOM 795 O O . THR A 1 109 ? -4.625 -14.25 2.879 1 84.81 109 THR A O 1
ATOM 798 N N . LEU A 1 110 ? -3.225 -15.898 3.107 1 87.25 110 LEU A N 1
ATOM 799 C CA . LEU A 1 110 ? -2.553 -15.25 4.227 1 87.25 110 LEU A CA 1
ATOM 800 C C . LEU A 1 110 ? -1.893 -13.945 3.779 1 87.25 110 LEU A C 1
ATOM 802 O O . LEU A 1 110 ? -1.962 -12.938 4.484 1 87.25 110 LEU A O 1
ATOM 806 N N . LEU A 1 111 ? -1.279 -13.984 2.682 1 87.06 111 LEU A N 1
ATOM 807 C CA . LEU A 1 111 ? -0.633 -12.789 2.156 1 87.06 111 LEU A CA 1
ATOM 808 C C . LEU A 1 111 ? -1.662 -11.703 1.856 1 87.06 111 LEU A C 1
ATOM 810 O O . LEU A 1 111 ? -1.407 -10.516 2.086 1 87.06 111 LEU A O 1
ATOM 814 N N . LEU A 1 112 ? -2.779 -12.094 1.393 1 89.75 112 LEU A N 1
ATOM 815 C CA . LEU A 1 112 ? -3.842 -11.133 1.106 1 89.75 112 LEU A CA 1
ATOM 816 C C . LEU A 1 112 ? -4.367 -10.508 2.391 1 89.75 112 LEU A C 1
ATOM 818 O O . LEU A 1 112 ? -4.641 -9.305 2.432 1 89.75 112 LEU A O 1
ATOM 822 N N . ILE A 1 113 ? -4.434 -11.305 3.395 1 89.81 113 ILE A N 1
ATOM 823 C CA . ILE A 1 113 ? -4.879 -10.797 4.688 1 89.81 113 ILE A CA 1
ATOM 824 C C . ILE A 1 113 ? -3.863 -9.781 5.215 1 89.81 113 ILE A C 1
ATOM 826 O O . ILE A 1 113 ? -4.234 -8.68 5.637 1 89.81 113 ILE A O 1
ATOM 830 N N . ILE A 1 114 ? -2.625 -10.156 5.148 1 89.06 114 ILE A N 1
ATOM 831 C CA . ILE A 1 114 ? -1.558 -9.266 5.605 1 89.06 114 ILE A CA 1
ATOM 832 C C . ILE A 1 114 ? -1.569 -7.98 4.789 1 89.06 114 ILE A C 1
ATOM 834 O O . ILE A 1 114 ? -1.494 -6.883 5.348 1 89.06 114 ILE A O 1
ATOM 838 N N . GLY A 1 115 ? -1.699 -8.102 3.502 1 91.75 115 GLY A N 1
ATOM 839 C CA . GLY A 1 115 ? -1.74 -6.938 2.635 1 91.75 115 GLY A CA 1
ATOM 840 C C . GLY A 1 115 ? -2.936 -6.043 2.898 1 91.75 115 GLY A C 1
ATOM 841 O O . GLY A 1 115 ? -2.805 -4.816 2.93 1 91.75 115 GLY A O 1
ATOM 842 N N . CYS A 1 116 ? -4.008 -6.613 3.086 1 92.81 116 CYS A N 1
ATOM 843 C CA . CYS A 1 116 ? -5.23 -5.867 3.371 1 92.81 116 CYS A CA 1
ATOM 844 C C . CYS A 1 116 ? -5.102 -5.09 4.676 1 92.81 116 CYS A C 1
ATOM 846 O O . CYS A 1 116 ? -5.441 -3.906 4.734 1 92.81 116 CYS A O 1
ATOM 848 N N . CYS A 1 117 ? -4.559 -5.727 5.602 1 93.31 117 CYS A N 1
ATOM 849 C CA . CYS A 1 117 ? -4.398 -5.121 6.918 1 93.31 117 CYS A CA 1
ATOM 850 C C . CYS A 1 117 ? -3.342 -4.023 6.891 1 93.31 117 CYS A C 1
ATOM 852 O O . CYS A 1 117 ? -3.568 -2.924 7.398 1 93.31 117 CYS A O 1
ATOM 854 N N . LEU A 1 118 ? -2.248 -4.336 6.285 1 93.06 118 LEU A N 1
ATOM 855 C CA . LEU A 1 118 ? -1.191 -3.334 6.199 1 93.06 118 LEU A CA 1
ATOM 856 C C . LEU A 1 118 ? -1.649 -2.133 5.383 1 93.06 118 LEU A C 1
ATOM 858 O O . LEU A 1 118 ? -1.363 -0.987 5.738 1 93.06 118 LEU A O 1
ATOM 862 N N . GLY A 1 119 ? -2.332 -2.387 4.316 1 94.25 119 GLY A N 1
ATOM 863 C CA . GLY A 1 119 ? -2.842 -1.303 3.49 1 94.25 119 GLY A CA 1
ATOM 864 C C . GLY A 1 119 ? -3.799 -0.388 4.23 1 94.25 119 GLY A C 1
ATOM 865 O O . GLY A 1 119 ? -3.805 0.824 4.008 1 94.25 119 GLY A O 1
ATOM 866 N N . SER A 1 120 ? -4.504 -0.896 5.141 1 95.56 120 SER A N 1
ATOM 867 C CA . SER A 1 120 ? -5.508 -0.112 5.852 1 95.56 120 SER A CA 1
ATOM 868 C C . SER A 1 120 ? -4.859 0.829 6.863 1 95.56 120 SER A C 1
ATOM 870 O O . SER A 1 120 ? -5.492 1.78 7.328 1 95.56 120 SER A O 1
ATOM 872 N N . LEU A 1 121 ? -3.619 0.586 7.145 1 94.5 121 LEU A N 1
ATOM 873 C CA . LEU A 1 121 ? -2.93 1.406 8.133 1 94.5 121 LEU A CA 1
ATOM 874 C C . LEU A 1 121 ? -2.369 2.674 7.496 1 94.5 121 LEU A C 1
ATOM 876 O O . LEU A 1 121 ? -1.858 3.551 8.195 1 94.5 121 LEU A O 1
ATOM 880 N N . THR A 1 122 ? -2.469 2.787 6.199 1 92.31 122 THR A N 1
ATOM 881 C CA . THR A 1 122 ? -1.913 3.949 5.516 1 92.31 122 THR A CA 1
ATOM 882 C C . THR A 1 122 ? -2.633 5.227 5.945 1 92.31 122 THR A C 1
ATOM 884 O O . THR A 1 122 ? -2.016 6.285 6.051 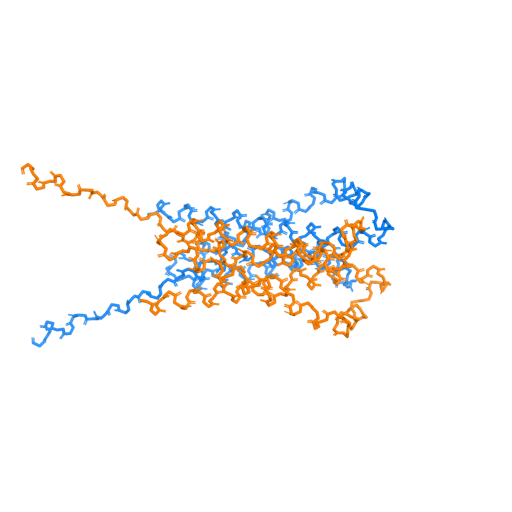1 92.31 122 THR A O 1
ATOM 887 N N . GLY A 1 123 ? -3.869 5.145 6.191 1 90.88 123 GLY A N 1
ATOM 888 C CA . GLY A 1 123 ? -4.637 6.297 6.641 1 90.88 123 GLY A CA 1
ATOM 889 C C . GLY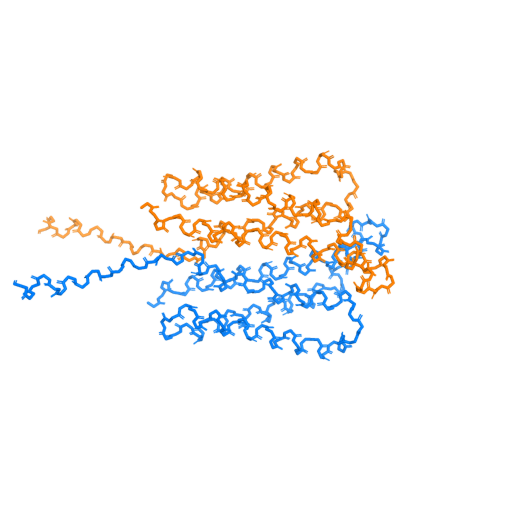 A 1 123 ? -4.164 6.844 7.973 1 90.88 123 GLY A C 1
ATOM 890 O O . GLY A 1 123 ? -3.693 7.984 8.047 1 90.88 123 GLY A O 1
ATOM 891 N N . PRO A 1 124 ? -4.215 6.109 8.984 1 90 124 PRO A N 1
ATOM 892 C CA . PRO A 1 124 ? -3.746 6.535 10.305 1 90 124 PRO A CA 1
ATOM 893 C C . PRO A 1 124 ? -2.283 6.969 10.297 1 90 124 PRO A C 1
ATOM 895 O O . PRO A 1 124 ? -1.922 7.941 10.969 1 90 124 PRO A O 1
ATOM 898 N N . ILE A 1 125 ? -1.442 6.258 9.531 1 90.31 125 ILE A N 1
ATOM 899 C CA . ILE A 1 125 ? -0.014 6.555 9.492 1 90.31 125 ILE A CA 1
ATOM 900 C C . ILE A 1 125 ? 0.218 7.898 8.812 1 90.31 125 ILE A C 1
ATOM 902 O O . ILE A 1 125 ? 1.165 8.617 9.141 1 90.31 125 ILE A O 1
ATOM 906 N N . SER A 1 126 ? -0.632 8.289 7.91 1 88.12 126 SER A N 1
ATOM 907 C CA . SER A 1 126 ? -0.493 9.555 7.199 1 88.12 126 SER A CA 1
ATOM 908 C C . SER A 1 126 ? -0.575 10.734 8.156 1 88.12 126 SER A C 1
ATOM 910 O O . SER A 1 126 ? -0.004 11.797 7.895 1 88.12 126 SER A O 1
ATOM 912 N N . PHE A 1 127 ? -1.206 10.609 9.242 1 85.19 127 PHE A N 1
ATOM 913 C CA . PHE A 1 127 ? -1.338 11.68 10.219 1 85.19 127 PHE A CA 1
ATOM 914 C C . PHE A 1 127 ? -0.018 11.922 10.945 1 85.19 127 PHE A C 1
ATOM 916 O O . PHE A 1 127 ? 0.253 13.031 11.398 1 85.19 127 PHE A O 1
ATOM 923 N N . ILE A 1 128 ? 0.734 10.859 10.945 1 84.12 128 ILE A N 1
ATOM 924 C CA . ILE A 1 128 ? 2.043 11.008 11.578 1 84.12 128 ILE A CA 1
ATOM 925 C C . ILE A 1 128 ? 2.992 11.734 10.625 1 84.12 128 ILE A C 1
ATOM 927 O O . ILE A 1 128 ? 3.859 12.492 11.07 1 84.12 128 ILE A O 1
ATOM 931 N N . VAL A 1 129 ? 2.848 11.477 9.422 1 82.75 129 VAL A N 1
ATOM 932 C CA . VAL A 1 129 ? 3.732 12.055 8.414 1 82.75 129 VAL A CA 1
ATOM 933 C C . VAL A 1 129 ? 3.576 13.57 8.398 1 82.75 129 VAL A C 1
ATOM 935 O O . VAL A 1 129 ? 4.566 14.305 8.336 1 82.75 129 VAL A O 1
ATOM 938 N N . ALA A 1 130 ? 2.391 14.062 8.594 1 73.25 130 ALA A N 1
ATOM 939 C CA . ALA A 1 130 ? 2.111 15.492 8.445 1 73.25 130 ALA A CA 1
ATOM 940 C C . ALA A 1 130 ? 2.193 16.203 9.789 1 73.25 130 ALA A C 1
ATOM 942 O O . ALA A 1 130 ? 2.047 17.438 9.859 1 73.25 130 ALA A O 1
ATOM 943 N N . LEU A 1 131 ? 2.328 15.445 10.852 1 74.31 131 LEU A N 1
ATOM 944 C CA . LEU A 1 131 ? 2.385 16.078 12.172 1 74.31 131 LEU A CA 1
ATOM 945 C C . LEU A 1 131 ? 3.549 17.047 12.258 1 74.31 131 LEU A C 1
ATOM 947 O O . LEU A 1 131 ? 4.668 16.734 11.852 1 74.31 131 LEU A O 1
ATOM 951 N N . GLN A 1 132 ? 3.141 18.391 12.398 1 58.81 132 GLN A N 1
ATOM 952 C CA . GLN A 1 132 ? 4.156 19.422 12.641 1 58.81 132 GLN A CA 1
ATOM 953 C C . GLN A 1 132 ? 4.535 19.484 14.117 1 58.81 132 GLN A C 1
ATOM 955 O O . GLN A 1 132 ? 3.674 19.344 14.992 1 58.81 132 GLN A O 1
ATOM 960 N N . PRO A 1 133 ? 5.816 19.203 14.344 1 50.44 133 PRO A N 1
ATOM 961 C CA . PRO A 1 133 ? 6.184 19.359 15.75 1 50.44 133 PRO A CA 1
ATOM 962 C C . PRO A 1 133 ? 5.688 20.672 16.344 1 50.44 133 PRO A C 1
ATOM 964 O O . PRO A 1 133 ? 5.723 21.719 15.688 1 50.44 133 PRO A O 1
ATOM 967 N N . GLN A 1 134 ? 4.594 20.656 16.906 1 46.88 134 GLN A N 1
ATOM 968 C CA . GLN A 1 134 ? 4.172 21.875 17.594 1 46.88 134 GLN A CA 1
ATOM 969 C C . GLN A 1 134 ? 5.371 22.641 18.156 1 46.88 134 GLN A C 1
ATOM 971 O O . GLN A 1 134 ? 6.254 22.047 18.766 1 46.88 134 GLN A O 1
ATOM 976 N N . PRO A 1 135 ? 5.668 23.781 17.562 1 46.38 135 PRO A N 1
ATOM 977 C CA . PRO A 1 135 ? 6.699 24.578 18.219 1 46.38 135 PRO A CA 1
ATOM 978 C C . PRO A 1 135 ? 6.641 24.5 19.734 1 46.38 135 PRO A C 1
ATOM 980 O O . PRO A 1 135 ? 5.566 24.297 20.312 1 46.38 135 PRO A O 1
ATOM 983 N N . ALA A 1 136 ? 7.539 23.906 20.359 1 39.31 136 ALA A N 1
ATOM 984 C CA . ALA A 1 136 ? 7.637 24.031 21.812 1 39.31 136 ALA A CA 1
ATOM 985 C C . ALA A 1 136 ? 7.074 25.375 22.281 1 39.31 136 ALA A C 1
ATOM 987 O O . ALA A 1 136 ? 7.504 26.438 21.812 1 39.31 136 ALA A O 1
ATOM 988 N N . ARG A 1 137 ? 5.867 25.438 22.469 1 41.34 137 ARG A N 1
ATOM 989 C CA . ARG A 1 137 ? 5.496 26.641 23.203 1 41.34 137 ARG A CA 1
ATOM 990 C C . ARG A 1 137 ? 6.633 27.109 24.109 1 41.34 137 ARG A C 1
ATOM 992 O O . ARG A 1 137 ? 7.039 26.391 25.016 1 41.34 137 ARG A O 1
ATOM 999 N N . GLU A 1 138 ? 7.637 27.734 23.688 1 39.97 138 GLU A N 1
ATOM 1000 C CA . GLU A 1 138 ? 8.453 28.484 24.641 1 39.97 138 GLU A CA 1
ATOM 1001 C C . GLU A 1 138 ? 7.613 29.016 25.797 1 39.97 138 GLU A C 1
ATOM 1003 O O . GLU A 1 138 ? 6.617 29.703 25.578 1 39.97 138 GLU A O 1
ATOM 1008 N N . ASN A 1 139 ? 7.449 28.266 26.844 1 38.91 139 ASN A N 1
ATOM 1009 C CA . ASN A 1 139 ? 6.965 28.844 28.078 1 38.91 139 ASN A CA 1
ATOM 1010 C C . ASN A 1 139 ? 7.32 30.328 28.188 1 38.91 139 ASN A C 1
ATOM 1012 O O . ASN A 1 139 ? 8.461 30.672 28.484 1 38.91 139 ASN A O 1
ATOM 1016 N N . SER A 1 140 ? 7.016 31.047 27.234 1 41.88 140 SER A N 1
ATOM 1017 C CA . SER A 1 140 ? 7.086 32.5 27.438 1 41.88 140 SER A CA 1
ATOM 1018 C C . SER A 1 140 ? 6.637 32.875 28.844 1 41.88 140 SER A C 1
ATOM 1020 O O . SER A 1 140 ? 6.484 34.062 29.156 1 41.88 140 SER A O 1
ATOM 1022 N N . LEU A 1 141 ? 6.07 31.938 29.578 1 43.69 141 LEU A N 1
ATOM 1023 C CA . LEU A 1 141 ? 5.766 32.312 30.953 1 43.69 141 LEU A CA 1
ATOM 1024 C C . LEU A 1 141 ? 7.035 32.688 31.703 1 43.69 141 LEU A C 1
ATOM 1026 O O . LEU A 1 141 ? 6.965 33.219 32.812 1 43.69 141 LEU A O 1
ATOM 1030 N N . ASP A 1 142 ? 8.211 32.219 31.203 1 44 142 ASP A N 1
ATOM 1031 C CA . ASP A 1 142 ? 9.344 32.562 32.062 1 44 142 ASP A CA 1
ATOM 1032 C C . ASP A 1 142 ? 9.75 34.031 31.891 1 44 142 ASP A C 1
ATOM 1034 O O . ASP A 1 142 ? 10.602 34.531 32.625 1 44 142 ASP A O 1
ATOM 1038 N N . ARG A 1 143 ? 9.281 34.625 30.719 1 49.53 143 ARG A N 1
ATOM 1039 C CA . ARG A 1 143 ? 9.797 36 30.625 1 49.53 143 ARG A CA 1
ATOM 1040 C C . ARG A 1 143 ? 9.078 36.938 31.594 1 49.53 143 ARG A C 1
ATOM 1042 O O . ARG A 1 143 ? 9.562 38.031 31.891 1 49.53 143 ARG A O 1
ATOM 1049 N N . HIS A 1 144 ? 7.73 36.562 31.906 1 45.69 144 HIS A N 1
ATOM 1050 C CA . HIS A 1 144 ? 7.168 37.594 32.75 1 45.69 144 HIS A CA 1
ATOM 1051 C C . HIS A 1 144 ? 7.656 37.438 34.188 1 45.69 144 HIS A C 1
ATOM 1053 O O . HIS A 1 144 ? 7.309 38.25 35.062 1 45.69 144 HIS A O 1
ATOM 1059 N N . SER A 1 145 ? 8.203 36.188 34.438 1 47.41 145 SER A N 1
ATOM 1060 C CA . SER A 1 145 ? 8.492 36.188 35.844 1 47.41 145 SER A CA 1
ATOM 1061 C C . SER A 1 145 ? 9.836 36.844 36.156 1 47.41 145 SER A C 1
ATOM 1063 O O . SER A 1 145 ? 10.297 36.844 37.281 1 47.41 145 SER A O 1
ATOM 1065 N N . SER A 1 146 ? 10.672 37.188 35 1 38.25 146 SER A N 1
ATOM 1066 C CA . SER A 1 146 ? 11.68 38.094 35.594 1 38.25 146 SER A CA 1
ATOM 1067 C C . SER A 1 146 ? 11.211 39.531 35.594 1 38.25 146 SER A C 1
ATOM 1069 O O . SER A 1 146 ? 10.562 39.969 34.625 1 38.25 146 SER A O 1
ATOM 1071 N N . MET B 1 1 ? 11.594 26.172 8.539 1 39.09 1 MET B N 1
ATOM 1072 C CA . MET B 1 1 ? 12.211 25.422 7.457 1 39.09 1 MET B CA 1
ATOM 1073 C C . MET B 1 1 ? 12.43 23.969 7.867 1 39.09 1 MET B C 1
ATOM 1075 O O . MET B 1 1 ? 12.227 23.047 7.066 1 39.09 1 MET B O 1
ATOM 1079 N N . LYS B 1 2 ? 13.047 23.781 9.188 1 50 2 LYS B N 1
ATOM 1080 C CA . LYS B 1 2 ? 13.461 22.516 9.773 1 50 2 LYS B CA 1
ATOM 1081 C C . LYS B 1 2 ? 12.273 21.562 9.938 1 50 2 LYS B C 1
ATOM 1083 O O . LYS B 1 2 ? 12.391 20.359 9.68 1 50 2 LYS B O 1
ATOM 1088 N N . GLU B 1 3 ? 11.109 22.094 10.32 1 55.47 3 GLU B N 1
ATOM 1089 C CA . GLU B 1 3 ? 9.875 21.375 10.641 1 55.47 3 GLU B CA 1
ATOM 1090 C C . GLU B 1 3 ? 9.312 20.672 9.406 1 55.47 3 GLU B C 1
ATOM 1092 O O . GLU B 1 3 ? 8.805 19.562 9.508 1 55.47 3 GLU B O 1
ATOM 1097 N N . ASN B 1 4 ? 9.805 21.219 8.234 1 70.56 4 ASN B N 1
ATOM 1098 C CA . ASN B 1 4 ? 9.312 20.703 6.961 1 70.56 4 ASN B CA 1
ATOM 1099 C C . ASN B 1 4 ? 10.117 19.484 6.496 1 70.56 4 ASN B C 1
ATOM 1101 O O . ASN B 1 4 ? 9.562 18.562 5.895 1 70.56 4 ASN B O 1
ATOM 1105 N N . LEU B 1 5 ? 11.367 19.422 7.203 1 81.12 5 LEU B N 1
ATOM 1106 C CA . LEU B 1 5 ? 12.227 18.328 6.75 1 81.12 5 LEU B CA 1
ATOM 1107 C C . LEU B 1 5 ? 11.805 17.016 7.383 1 81.12 5 LEU B C 1
ATOM 1109 O O . LEU B 1 5 ? 11.789 15.977 6.715 1 81.12 5 LEU B O 1
ATOM 1113 N N . SER B 1 6 ? 11.461 17.109 8.672 1 83.56 6 SER B N 1
ATOM 1114 C CA . SER B 1 6 ? 11.047 15.898 9.352 1 83.56 6 SER B CA 1
ATOM 1115 C C . SER B 1 6 ? 9.789 15.312 8.719 1 83.56 6 SER B C 1
ATOM 1117 O O . SER B 1 6 ? 9.68 14.094 8.562 1 83.56 6 SER B O 1
ATOM 1119 N N . SER B 1 7 ? 8.953 16.125 8.305 1 85.56 7 SER B N 1
ATOM 1120 C CA . SER B 1 7 ? 7.746 15.648 7.648 1 85.56 7 SER B CA 1
ATOM 1121 C C . SER B 1 7 ? 8.062 15.031 6.285 1 85.56 7 SER B C 1
ATOM 1123 O O . SER B 1 7 ? 7.465 14.023 5.898 1 85.56 7 SER B O 1
ATOM 1125 N N . HIS B 1 8 ? 9.055 15.602 5.664 1 85.12 8 HIS B N 1
ATOM 1126 C CA . HIS B 1 8 ? 9.438 15.07 4.359 1 85.12 8 HIS B CA 1
ATOM 1127 C C . HIS B 1 8 ? 10.156 13.734 4.504 1 85.12 8 HIS B C 1
ATOM 1129 O O . HIS B 1 8 ? 9.969 12.828 3.689 1 85.12 8 HIS B O 1
ATOM 1135 N N . ILE B 1 9 ? 10.914 13.602 5.535 1 90.12 9 ILE B N 1
ATOM 1136 C CA . ILE B 1 9 ? 11.617 12.352 5.793 1 90.12 9 ILE B CA 1
ATOM 1137 C C . ILE B 1 9 ? 10.609 11.25 6.133 1 90.12 9 ILE B C 1
ATOM 1139 O O . ILE B 1 9 ? 10.719 10.133 5.633 1 90.12 9 ILE B O 1
ATOM 1143 N N . ARG B 1 10 ? 9.664 11.594 6.875 1 89.12 10 ARG B N 1
ATOM 1144 C CA . ARG B 1 10 ? 8.633 10.617 7.219 1 89.12 10 ARG B CA 1
ATOM 1145 C C . ARG B 1 10 ? 7.832 10.211 5.984 1 89.12 10 ARG B C 1
ATOM 1147 O O . ARG B 1 10 ? 7.484 9.039 5.824 1 89.12 10 ARG B O 1
ATOM 1154 N N . GLY B 1 11 ? 7.598 11.25 5.219 1 89.94 11 GLY B N 1
ATOM 1155 C CA . GLY B 1 11 ? 6.91 10.945 3.973 1 89.94 11 GLY B CA 1
ATOM 1156 C C . GLY B 1 11 ? 7.707 10.023 3.064 1 89.94 11 GLY B C 1
ATOM 1157 O O . GLY B 1 11 ? 7.148 9.102 2.463 1 89.94 11 GLY B O 1
ATOM 1158 N N . PHE B 1 12 ? 8.984 10.242 3.045 1 93.31 12 PHE B N 1
ATOM 1159 C CA . PHE B 1 12 ? 9.859 9.398 2.236 1 93.31 12 PHE B CA 1
ATOM 1160 C C . PHE B 1 12 ? 9.883 7.973 2.77 1 93.31 12 PHE B C 1
ATOM 1162 O O . PHE B 1 12 ? 9.781 7.016 1.997 1 93.31 12 PHE B O 1
ATOM 1169 N N . VAL B 1 13 ? 10.008 7.809 4.031 1 93.38 13 VAL B N 1
ATOM 1170 C CA . VAL B 1 13 ? 10.055 6.496 4.66 1 93.38 13 VAL B CA 1
ATOM 1171 C C . VAL B 1 13 ? 8.75 5.742 4.398 1 93.38 13 VAL B C 1
ATOM 1173 O O . VAL B 1 13 ? 8.773 4.559 4.062 1 93.38 13 VAL B O 1
ATOM 1176 N N . LEU B 1 14 ? 7.684 6.441 4.5 1 92.81 14 LEU B N 1
ATOM 1177 C CA . LEU B 1 14 ? 6.387 5.824 4.242 1 92.81 14 LEU B CA 1
ATOM 1178 C C . LEU B 1 14 ? 6.273 5.391 2.785 1 92.81 14 LEU B C 1
ATOM 1180 O O . LEU B 1 14 ? 5.777 4.301 2.494 1 92.81 14 LEU B O 1
ATOM 1184 N N . SER B 1 15 ? 6.738 6.246 1.935 1 94.62 15 SER B N 1
ATOM 1185 C CA . SER B 1 15 ? 6.73 5.887 0.52 1 94.62 15 SER B CA 1
ATOM 1186 C C . SER B 1 15 ? 7.578 4.648 0.26 1 94.62 15 SER B C 1
ATOM 1188 O O . SER B 1 15 ? 7.164 3.748 -0.476 1 94.62 15 SER B O 1
ATOM 1190 N N . PHE B 1 16 ? 8.703 4.629 0.867 1 95.88 16 PHE B N 1
ATOM 1191 C CA . PHE B 1 16 ? 9.625 3.523 0.645 1 95.88 16 PHE B CA 1
ATOM 1192 C C . PHE B 1 16 ? 9.047 2.221 1.188 1 95.88 16 PHE B C 1
ATOM 1194 O O . PHE B 1 16 ? 9.047 1.2 0.497 1 95.88 16 PHE B O 1
ATOM 1201 N N . ILE B 1 17 ? 8.547 2.238 2.348 1 94 17 ILE B N 1
ATOM 1202 C CA . ILE B 1 17 ? 7.996 1.049 2.986 1 94 17 ILE B CA 1
ATOM 1203 C C . ILE B 1 17 ? 6.781 0.557 2.205 1 94 17 ILE B C 1
AT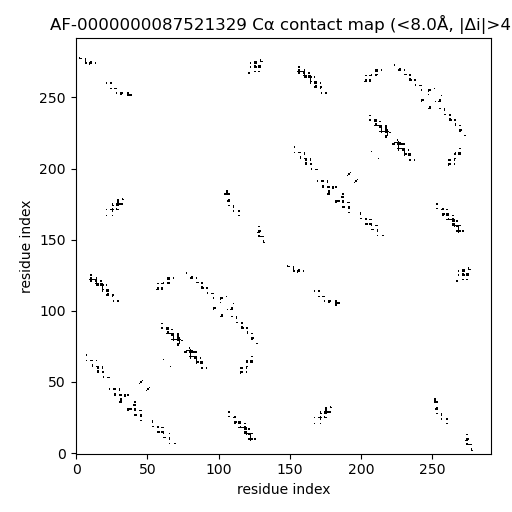OM 1205 O O . ILE B 1 17 ? 6.625 -0.646 1.981 1 94 17 ILE B O 1
ATOM 1209 N N . SER B 1 18 ? 5.969 1.458 1.831 1 94.06 18 SER B N 1
ATOM 1210 C CA . SER B 1 18 ? 4.766 1.088 1.097 1 94.06 18 SER B CA 1
ATOM 1211 C C . SER B 1 18 ? 5.105 0.525 -0.28 1 94.06 18 SER B C 1
ATOM 1213 O O . SER B 1 18 ? 4.523 -0.472 -0.71 1 94.06 18 SER B O 1
ATOM 1215 N N . SER B 1 19 ? 5.996 1.149 -0.933 1 95.19 19 SER B N 1
ATOM 1216 C CA . SER B 1 19 ? 6.426 0.669 -2.242 1 95.19 19 SER B CA 1
ATOM 1217 C C . SER B 1 19 ? 7.055 -0.716 -2.143 1 95.19 19 SER B C 1
ATOM 1219 O O . SER B 1 19 ? 6.668 -1.634 -2.869 1 95.19 19 SER B O 1
ATOM 1221 N N . LEU B 1 20 ? 7.977 -0.822 -1.274 1 95.19 20 LEU B N 1
ATOM 1222 C CA . LEU B 1 20 ? 8.664 -2.096 -1.092 1 95.19 20 LEU B CA 1
ATOM 1223 C C . LEU B 1 20 ? 7.695 -3.172 -0.615 1 95.19 20 LEU B C 1
ATOM 1225 O O . LEU B 1 20 ? 7.715 -4.297 -1.117 1 95.19 20 LEU B O 1
ATOM 1229 N N . GLY B 1 21 ? 6.871 -2.818 0.329 1 94.19 21 GLY B N 1
ATOM 1230 C CA . GLY B 1 21 ? 5.91 -3.777 0.85 1 94.19 21 GLY B CA 1
ATOM 1231 C C . GLY B 1 21 ? 4.973 -4.316 -0.213 1 94.19 21 GLY B C 1
ATOM 1232 O O . GLY B 1 21 ? 4.691 -5.516 -0.25 1 94.19 21 GLY B O 1
ATOM 1233 N N . THR B 1 22 ? 4.465 -3.49 -1.055 1 92.75 22 THR B N 1
ATOM 1234 C CA . THR B 1 22 ? 3.529 -3.898 -2.096 1 92.75 22 THR B CA 1
ATOM 1235 C C . THR B 1 22 ? 4.207 -4.828 -3.098 1 92.75 22 THR B C 1
ATOM 1237 O O . THR B 1 22 ? 3.635 -5.848 -3.494 1 92.75 22 THR B O 1
ATOM 1240 N N . VAL B 1 23 ? 5.402 -4.48 -3.463 1 92 23 VAL B N 1
ATOM 1241 C CA . VAL B 1 23 ? 6.121 -5.289 -4.438 1 92 23 VAL B CA 1
ATOM 1242 C C . VAL B 1 23 ? 6.449 -6.656 -3.838 1 92 23 VAL B C 1
ATOM 1244 O O . VAL B 1 23 ? 6.305 -7.684 -4.504 1 92 23 VAL B O 1
ATOM 1247 N N . VAL B 1 24 ? 6.902 -6.617 -2.621 1 92.25 24 VAL B N 1
ATOM 1248 C CA . VAL B 1 24 ? 7.25 -7.859 -1.945 1 92.25 24 VAL B CA 1
ATOM 1249 C C . VAL B 1 24 ? 6.012 -8.75 -1.83 1 92.25 24 VAL B C 1
ATOM 1251 O O . VAL B 1 24 ? 6.074 -9.945 -2.123 1 92.25 24 VAL B O 1
ATOM 1254 N N . LEU B 1 25 ? 4.945 -8.172 -1.486 1 91.56 25 LEU B N 1
ATOM 1255 C CA . LEU B 1 25 ? 3.713 -8.938 -1.332 1 91.56 25 LEU B CA 1
ATOM 1256 C C . LEU B 1 25 ? 3.25 -9.5 -2.672 1 91.56 25 LEU B C 1
ATOM 1258 O O . LEU B 1 25 ? 2.867 -10.672 -2.76 1 91.56 25 LEU B O 1
ATOM 1262 N N . ALA B 1 26 ? 3.236 -8.703 -3.646 1 89.69 26 ALA B N 1
ATOM 1263 C CA . ALA B 1 26 ? 2.814 -9.133 -4.977 1 89.69 26 ALA B CA 1
ATOM 1264 C C . ALA B 1 26 ? 3.732 -10.227 -5.512 1 89.69 26 ALA B C 1
ATOM 1266 O O . ALA B 1 26 ? 3.266 -11.211 -6.102 1 89.69 26 ALA B O 1
ATOM 1267 N N . THR B 1 27 ? 4.988 -10.047 -5.285 1 90.12 27 THR B N 1
ATOM 1268 C CA . THR B 1 27 ? 5.941 -11.047 -5.758 1 90.12 27 THR B CA 1
ATOM 1269 C C . THR B 1 27 ? 5.762 -12.359 -5.012 1 90.12 27 THR B C 1
ATOM 1271 O O . THR B 1 27 ? 5.746 -13.43 -5.625 1 90.12 27 THR B O 1
ATOM 1274 N N . LEU B 1 28 ? 5.676 -12.273 -3.746 1 90.81 28 LEU B N 1
ATOM 1275 C CA . LEU B 1 28 ? 5.484 -13.477 -2.943 1 90.81 28 LEU B CA 1
ATOM 1276 C C . LEU B 1 28 ? 4.219 -14.219 -3.369 1 90.81 28 LEU B C 1
ATOM 1278 O O . LEU B 1 28 ? 4.211 -15.445 -3.441 1 90.81 28 LEU B O 1
ATOM 1282 N N . SER B 1 29 ? 3.215 -13.508 -3.689 1 88.56 29 SER B N 1
ATOM 1283 C CA . SER B 1 29 ? 1.954 -14.109 -4.109 1 88.56 29 SER B CA 1
ATOM 1284 C C . SER B 1 29 ? 2.109 -14.852 -5.434 1 88.56 29 SER B C 1
ATOM 1286 O O . SER B 1 29 ? 1.503 -15.906 -5.633 1 88.56 29 SER B O 1
ATOM 1288 N N . SER B 1 30 ? 2.861 -14.328 -6.25 1 87.06 30 SER B N 1
ATOM 1289 C CA . SER B 1 30 ? 3.107 -14.992 -7.527 1 87.06 30 SER B CA 1
ATOM 1290 C C . SER B 1 30 ? 3.986 -16.219 -7.352 1 87.06 30 SER B C 1
ATOM 1292 O O . SER B 1 30 ? 3.754 -17.25 -7.984 1 87.06 30 SER B O 1
ATOM 1294 N N . LEU B 1 31 ? 4.961 -16.109 -6.492 1 86.81 31 LEU B N 1
ATOM 1295 C CA . LEU B 1 31 ? 5.922 -17.188 -6.293 1 86.81 31 LEU B CA 1
ATOM 1296 C C . LEU B 1 31 ? 5.277 -18.344 -5.555 1 86.81 31 LEU B C 1
ATOM 1298 O O . LEU B 1 31 ? 5.688 -19.5 -5.727 1 86.81 31 LEU B O 1
ATOM 1302 N N . LEU B 1 32 ? 4.328 -18.016 -4.723 1 85.69 32 LEU B N 1
ATOM 1303 C CA . LEU B 1 32 ? 3.65 -19.078 -3.988 1 85.69 32 LEU B CA 1
ATOM 1304 C C . LEU B 1 32 ? 2.969 -20.047 -4.945 1 85.69 32 LEU B C 1
ATOM 1306 O O . LEU B 1 32 ? 2.992 -21.266 -4.73 1 85.69 32 LEU B O 1
ATOM 1310 N N . GLY B 1 33 ? 2.4 -19.5 -5.984 1 75.56 33 GLY B N 1
ATOM 1311 C CA . GLY B 1 33 ? 1.8 -20.344 -6.996 1 75.56 33 GLY B CA 1
ATOM 1312 C C . GLY B 1 33 ? 2.809 -21.234 -7.707 1 75.56 33 GLY B C 1
ATOM 1313 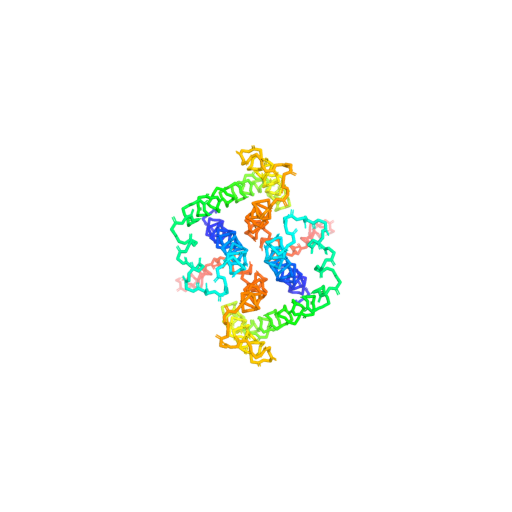O O . GLY B 1 33 ? 2.533 -22.406 -7.98 1 75.56 33 GLY B O 1
ATOM 1314 N N . TYR B 1 34 ? 3.943 -20.672 -7.828 1 76.81 34 TYR B N 1
ATOM 1315 C CA . TYR B 1 34 ? 4.973 -21.406 -8.555 1 76.81 34 TYR B CA 1
ATOM 1316 C C . TYR B 1 34 ? 5.668 -22.406 -7.645 1 76.81 34 TYR B C 1
ATOM 1318 O O . TYR B 1 34 ? 6.156 -23.438 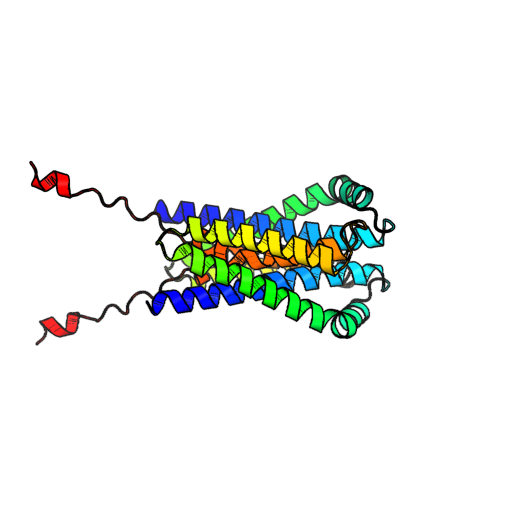-8.109 1 76.81 34 TYR B O 1
ATOM 1326 N N . ASN B 1 35 ? 5.707 -22.141 -6.359 1 76.56 35 ASN B N 1
ATOM 1327 C CA . ASN B 1 35 ? 6.441 -22.984 -5.418 1 76.56 35 ASN B CA 1
ATOM 1328 C C . ASN B 1 35 ? 5.504 -23.844 -4.582 1 76.56 35 ASN B C 1
ATOM 1330 O O . ASN B 1 35 ? 5.711 -24 -3.377 1 76.56 35 ASN B O 1
ATOM 1334 N N . SER B 1 36 ? 4.5 -24.391 -5.23 1 76.31 36 SER B N 1
ATOM 1335 C CA . SER B 1 36 ? 3.562 -25.312 -4.586 1 76.31 36 SER B CA 1
ATOM 1336 C C . SER B 1 36 ? 3.102 -24.766 -3.238 1 76.31 36 SER B C 1
ATOM 1338 O O . SER B 1 36 ? 3.033 -25.516 -2.258 1 76.31 36 SER B O 1
ATOM 1340 N N . ASN B 1 37 ? 3.053 -23.469 -3.057 1 75.31 37 ASN B N 1
ATOM 1341 C CA . ASN B 1 37 ? 2.494 -22.797 -1.893 1 75.31 37 ASN B CA 1
ATOM 1342 C C . ASN B 1 37 ? 3.422 -22.891 -0.686 1 75.31 37 ASN B C 1
ATOM 1344 O O . ASN B 1 37 ? 2.963 -22.906 0.458 1 75.31 37 ASN B O 1
ATOM 1348 N N . SER B 1 38 ? 4.664 -23.172 -0.979 1 80.25 38 SER B N 1
ATOM 1349 C CA . SER B 1 38 ? 5.645 -23.125 0.101 1 80.25 38 SER B CA 1
ATOM 1350 C C . SER B 1 38 ? 6.125 -21.703 0.354 1 80.25 38 SER B C 1
ATOM 1352 O O . SER B 1 38 ? 6.801 -21.109 -0.488 1 80.25 38 SER B O 1
ATOM 1354 N N . LEU B 1 39 ? 5.746 -21.25 1.542 1 83.44 39 LEU B N 1
ATOM 1355 C CA . LEU B 1 39 ? 6.129 -19.891 1.901 1 83.44 39 LEU B CA 1
ATOM 1356 C C . LEU B 1 39 ? 7.641 -19.781 2.076 1 83.44 39 LEU B C 1
ATOM 1358 O O . LEU B 1 39 ? 8.242 -18.766 1.689 1 83.44 39 LEU B O 1
ATOM 1362 N N . SER B 1 40 ? 8.195 -20.797 2.617 1 85.75 40 SER B N 1
ATOM 1363 C CA . SER B 1 40 ? 9.633 -20.781 2.852 1 85.75 40 SER B CA 1
ATOM 1364 C C . SER B 1 40 ? 10.406 -20.734 1.539 1 85.75 40 SER B C 1
ATOM 1366 O O . SER B 1 40 ? 11.336 -19.938 1.389 1 85.75 40 SER B O 1
ATOM 1368 N N . ASP B 1 41 ? 9.992 -21.516 0.618 1 88.5 41 ASP B N 1
ATOM 1369 C CA . ASP B 1 41 ? 10.664 -21.531 -0.68 1 88.5 41 ASP B CA 1
ATOM 1370 C C . ASP B 1 41 ? 10.414 -20.234 -1.448 1 88.5 41 ASP B C 1
ATOM 1372 O O . ASP B 1 41 ? 11.312 -19.734 -2.123 1 88.5 41 ASP B O 1
ATOM 1376 N N . SER B 1 42 ? 9.242 -19.719 -1.277 1 88.62 42 SER B N 1
ATOM 1377 C CA . SER B 1 42 ? 8.922 -18.469 -1.955 1 88.62 42 SER B CA 1
ATOM 1378 C C . SER B 1 42 ? 9.727 -17.312 -1.378 1 88.62 42 SER B C 1
ATOM 1380 O O . SER B 1 42 ? 10.219 -16.469 -2.121 1 88.62 42 SER B O 1
ATOM 1382 N N . LEU B 1 43 ? 9.844 -17.328 -0.04 1 89.62 43 LEU B N 1
ATOM 1383 C CA . LEU B 1 43 ? 10.625 -16.281 0.606 1 89.62 43 LEU B CA 1
ATOM 1384 C C . LEU B 1 43 ? 12.094 -16.375 0.207 1 89.62 43 LEU B C 1
ATOM 1386 O O . LEU B 1 43 ? 12.742 -15.359 -0.058 1 89.62 43 LEU B O 1
ATOM 1390 N N . SER B 1 44 ? 12.594 -17.578 0.113 1 90.12 44 SER B N 1
ATOM 1391 C CA . SER B 1 44 ? 13.977 -17.781 -0.292 1 90.12 44 SER B CA 1
ATOM 1392 C C . SER B 1 44 ? 14.211 -17.312 -1.724 1 90.12 44 SER B C 1
ATOM 1394 O O . SER B 1 44 ? 15.203 -16.641 -2.006 1 90.12 44 SER B O 1
ATOM 1396 N N . THR B 1 45 ? 13.281 -17.672 -2.516 1 89.25 45 THR B N 1
ATOM 1397 C CA . THR B 1 45 ? 13.383 -17.25 -3.91 1 89.25 45 THR B CA 1
ATOM 1398 C C . THR B 1 45 ? 13.328 -15.734 -4.027 1 89.25 45 THR B C 1
ATOM 1400 O O . THR B 1 45 ? 14.07 -15.141 -4.809 1 89.25 45 THR B O 1
ATOM 1403 N N . LEU B 1 46 ? 12.469 -15.141 -3.275 1 90.69 46 LEU B N 1
ATOM 1404 C CA . LEU B 1 46 ? 12.336 -13.688 -3.283 1 90.69 46 LEU B CA 1
ATOM 1405 C C . LEU B 1 46 ? 13.625 -13.023 -2.824 1 90.69 46 LEU B C 1
ATOM 1407 O O . LEU B 1 46 ? 14.102 -12.078 -3.455 1 90.69 46 LEU B O 1
ATOM 1411 N N . VAL B 1 47 ? 14.219 -13.523 -1.767 1 90.44 47 VAL B N 1
ATOM 1412 C CA . VAL B 1 47 ? 15.406 -12.914 -1.178 1 90.44 47 VAL B CA 1
ATOM 1413 C C . VAL B 1 47 ? 16.594 -13.094 -2.115 1 90.44 47 VAL B C 1
ATOM 1415 O O . VAL B 1 47 ? 17.375 -12.156 -2.338 1 90.44 47 VAL B O 1
ATOM 1418 N N . VAL B 1 48 ? 16.688 -14.188 -2.752 1 88.62 48 VAL B N 1
ATOM 1419 C CA . VAL B 1 48 ? 17.859 -14.516 -3.559 1 88.62 48 VAL B CA 1
ATOM 1420 C C . VAL B 1 48 ? 17.766 -13.828 -4.918 1 88.62 48 VAL B C 1
ATOM 1422 O O . VAL B 1 48 ? 18.75 -13.266 -5.406 1 88.62 48 VAL B O 1
ATOM 1425 N N . PHE B 1 49 ? 16.594 -13.719 -5.465 1 87.25 49 PHE B N 1
ATOM 1426 C CA . PHE B 1 49 ? 16.516 -13.328 -6.867 1 87.25 49 PHE B CA 1
ATOM 1427 C C . PHE B 1 49 ? 15.852 -11.961 -7.016 1 87.25 49 PHE B C 1
ATOM 1429 O O . PHE B 1 49 ? 16.078 -11.266 -8.008 1 87.25 49 PHE B O 1
ATOM 1436 N N . PHE B 1 50 ? 15.078 -11.492 -5.969 1 88.56 50 PHE B N 1
ATOM 1437 C CA . PHE B 1 50 ? 14.234 -10.336 -6.242 1 88.56 50 PHE B CA 1
ATOM 1438 C C . PHE B 1 50 ? 14.461 -9.234 -5.211 1 88.56 50 PHE B C 1
ATOM 1440 O O . PHE B 1 50 ? 14.008 -8.102 -5.391 1 88.56 50 PHE B O 1
ATOM 1447 N N . ALA B 1 51 ? 15.195 -9.547 -4.176 1 89.56 51 ALA B N 1
ATOM 1448 C CA . ALA B 1 51 ? 15.359 -8.586 -3.082 1 89.56 51 ALA B CA 1
ATOM 1449 C C . ALA B 1 51 ? 16.078 -7.332 -3.555 1 89.56 51 ALA B C 1
ATOM 1451 O O . ALA B 1 51 ? 15.602 -6.215 -3.344 1 89.56 51 ALA B O 1
ATOM 1452 N N . VAL B 1 52 ? 17.141 -7.492 -4.23 1 90.69 52 VAL B N 1
ATOM 1453 C CA . VAL B 1 52 ? 17.984 -6.367 -4.621 1 90.69 52 VAL B CA 1
ATOM 1454 C C . VAL B 1 52 ? 17.234 -5.477 -5.609 1 90.69 52 VAL B C 1
ATOM 1456 O O . VAL B 1 52 ? 17.156 -4.262 -5.426 1 90.69 52 VAL B O 1
ATOM 1459 N N . SER B 1 53 ? 16.688 -6.066 -6.609 1 88.75 53 SER B N 1
ATOM 1460 C CA . SER B 1 53 ? 15.953 -5.289 -7.605 1 88.75 53 SER B CA 1
ATOM 1461 C C . SER B 1 53 ? 14.75 -4.59 -6.992 1 88.75 53 SER B C 1
ATOM 1463 O O . SER B 1 53 ? 14.43 -3.455 -7.352 1 88.75 53 SER B O 1
ATOM 1465 N N . SER B 1 54 ? 14.078 -5.211 -6.047 1 91.25 54 SER B N 1
ATOM 1466 C CA . SER B 1 54 ? 12.898 -4.625 -5.414 1 91.25 54 SER B CA 1
ATOM 1467 C C . SER B 1 54 ? 13.273 -3.428 -4.547 1 91.25 54 SER B C 1
ATOM 1469 O O . SER B 1 54 ? 12.586 -2.404 -4.562 1 91.25 54 SER B O 1
ATOM 1471 N N . ILE B 1 55 ? 14.336 -3.598 -3.822 1 94 55 ILE B N 1
ATOM 1472 C CA . ILE B 1 55 ? 14.789 -2.518 -2.951 1 94 55 ILE B CA 1
ATOM 1473 C C . ILE B 1 55 ? 15.195 -1.313 -3.795 1 94 55 ILE B C 1
ATOM 1475 O O . ILE B 1 55 ? 14.805 -0.181 -3.504 1 94 55 ILE B O 1
ATOM 1479 N N . PHE B 1 56 ? 15.875 -1.567 -4.824 1 94.25 56 PHE B N 1
ATOM 1480 C CA . PHE B 1 56 ? 16.344 -0.487 -5.684 1 94.25 56 PHE B CA 1
ATOM 1481 C C . PHE B 1 56 ? 15.172 0.207 -6.363 1 94.25 56 PHE B C 1
ATOM 1483 O O . PHE B 1 56 ? 15.117 1.438 -6.422 1 94.25 56 PHE B O 1
ATOM 1490 N N . ALA B 1 57 ? 14.297 -0.55 -6.867 1 92.06 57 ALA B N 1
ATOM 1491 C CA . ALA B 1 57 ? 13.133 0.023 -7.535 1 92.06 57 ALA B CA 1
ATOM 1492 C C . ALA B 1 57 ? 12.305 0.871 -6.57 1 92.06 57 ALA B C 1
ATOM 1494 O O . ALA B 1 57 ? 11.883 1.977 -6.914 1 92.06 57 ALA B O 1
ATOM 1495 N N . ALA B 1 58 ? 12.117 0.315 -5.367 1 95 58 ALA B N 1
ATOM 1496 C CA . ALA B 1 58 ? 11.352 1.039 -4.359 1 95 58 ALA B CA 1
ATOM 1497 C C . ALA B 1 58 ? 12.047 2.336 -3.961 1 95 58 ALA B C 1
ATOM 1499 O O . ALA B 1 58 ? 11.391 3.361 -3.752 1 95 58 ALA B O 1
ATOM 1500 N N . LEU B 1 59 ? 13.352 2.234 -3.889 1 95.81 59 LEU B N 1
ATOM 1501 C CA . LEU B 1 59 ? 14.125 3.416 -3.527 1 95.81 59 LEU B CA 1
ATOM 1502 C C . LEU B 1 59 ? 14.016 4.488 -4.605 1 95.81 59 LEU B C 1
ATOM 1504 O O . LEU B 1 59 ? 13.742 5.652 -4.309 1 95.81 59 LEU B O 1
ATOM 1508 N N . ILE B 1 60 ? 14.148 4.117 -5.789 1 95.75 60 ILE B N 1
ATOM 1509 C CA . ILE B 1 60 ? 14.078 5.055 -6.906 1 95.75 60 ILE B CA 1
ATOM 1510 C C . ILE B 1 60 ? 12.688 5.676 -6.969 1 95.75 60 ILE B C 1
ATOM 1512 O O . ILE B 1 60 ? 12.547 6.895 -7.086 1 95.75 60 ILE B O 1
ATOM 1516 N N . ALA B 1 61 ? 11.695 4.848 -6.895 1 95.94 61 ALA B N 1
ATOM 1517 C CA . ALA B 1 61 ? 10.32 5.336 -6.957 1 95.94 61 ALA B CA 1
ATOM 1518 C C . ALA B 1 61 ? 10.039 6.316 -5.824 1 95.94 61 ALA B C 1
A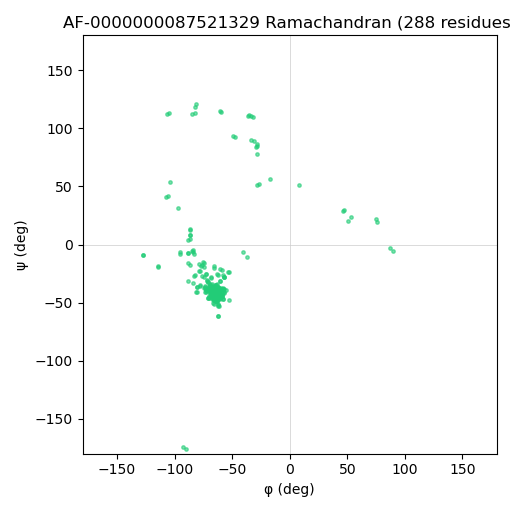TOM 1520 O O . ALA B 1 61 ? 9.375 7.34 -6.031 1 95.94 61 ALA B O 1
ATOM 1521 N N . SER B 1 62 ? 10.602 6.023 -4.68 1 95.12 62 SER B N 1
ATOM 1522 C CA . SER B 1 62 ? 10.367 6.879 -3.523 1 95.12 62 SER B CA 1
ATOM 1523 C C . SER B 1 62 ? 11.125 8.195 -3.646 1 95.12 62 SER B C 1
ATOM 1525 O O . SER B 1 62 ? 10.594 9.258 -3.297 1 95.12 62 SER B O 1
ATOM 1527 N N . VAL B 1 63 ? 12.289 8.117 -4.105 1 95.62 63 VAL B N 1
ATOM 1528 C CA . VAL B 1 63 ? 13.086 9.328 -4.305 1 95.62 63 VAL B CA 1
ATOM 1529 C C . VAL B 1 63 ? 12.414 10.227 -5.332 1 95.62 63 VAL B C 1
ATOM 1531 O O . VAL B 1 63 ? 12.289 11.438 -5.121 1 95.62 63 VAL B O 1
ATOM 1534 N N . VAL B 1 64 ? 11.953 9.648 -6.375 1 94.88 64 VAL B N 1
ATOM 1535 C CA . VAL B 1 64 ? 11.312 10.414 -7.441 1 94.88 64 VAL B CA 1
ATOM 1536 C C . VAL B 1 64 ? 9.992 10.992 -6.941 1 94.88 64 VAL B C 1
ATOM 1538 O O . VAL B 1 64 ? 9.711 12.18 -7.129 1 94.88 64 VAL B O 1
ATOM 1541 N N . SER B 1 65 ? 9.219 10.164 -6.285 1 95.31 65 SER B N 1
ATOM 1542 C CA . SER B 1 65 ? 7.918 10.594 -5.789 1 95.31 65 SER B CA 1
ATOM 1543 C C . SER B 1 65 ? 8.062 11.727 -4.777 1 95.31 65 SER B C 1
ATOM 1545 O O . SER B 1 65 ? 7.469 12.797 -4.945 1 95.31 65 SER B O 1
ATOM 1547 N N . THR B 1 66 ? 8.859 11.508 -3.801 1 92.5 66 THR B N 1
ATOM 1548 C CA . THR B 1 66 ? 9.023 12.508 -2.746 1 92.5 66 THR B CA 1
ATOM 1549 C C . THR B 1 66 ? 9.828 13.703 -3.248 1 92.5 66 THR B C 1
ATOM 1551 O O . THR B 1 66 ? 9.562 14.844 -2.873 1 92.5 66 THR B O 1
ATOM 1554 N N . GLY B 1 67 ? 10.82 13.43 -4.039 1 93.38 67 GLY B N 1
ATOM 1555 C CA . GLY B 1 67 ? 11.602 14.516 -4.621 1 93.38 67 GLY B CA 1
ATOM 1556 C C . GLY B 1 67 ? 10.758 15.484 -5.43 1 93.38 67 GLY B C 1
ATOM 1557 O O . GLY B 1 67 ? 10.844 16.703 -5.242 1 93.38 67 GLY B O 1
ATOM 1558 N N . LEU B 1 68 ? 9.969 14.969 -6.23 1 93.25 68 LEU B N 1
ATOM 1559 C CA . LEU B 1 68 ? 9.109 15.805 -7.059 1 93.25 68 LEU B CA 1
ATOM 1560 C C . LEU B 1 68 ? 8.023 16.469 -6.215 1 93.25 68 LEU B C 1
ATOM 1562 O O . LEU B 1 68 ? 7.594 17.594 -6.52 1 93.25 68 LEU B O 1
ATOM 1566 N N . PHE B 1 69 ? 7.598 15.797 -5.203 1 92.88 69 PHE B N 1
ATOM 1567 C CA . PHE B 1 69 ? 6.645 16.391 -4.281 1 92.88 69 PHE B CA 1
ATOM 1568 C C . PHE B 1 69 ? 7.227 17.641 -3.637 1 92.88 69 PHE B C 1
ATOM 1570 O O . PHE B 1 69 ? 6.574 18.688 -3.594 1 92.88 69 PHE B O 1
ATOM 1577 N N . VAL B 1 70 ? 8.438 17.547 -3.18 1 89.5 70 VAL B N 1
ATOM 1578 C CA . VAL B 1 70 ? 9.094 18.656 -2.504 1 89.5 70 VAL B CA 1
ATOM 1579 C C . VAL B 1 70 ? 9.352 19.797 -3.502 1 89.5 70 VAL B C 1
ATOM 1581 O O . VAL B 1 70 ? 9.109 20.969 -3.199 1 89.5 70 VAL B O 1
ATOM 1584 N N . LEU B 1 71 ? 9.758 19.406 -4.645 1 88.88 71 LEU B N 1
ATOM 1585 C CA . LEU B 1 71 ? 10.055 20.391 -5.68 1 88.88 71 LEU B CA 1
ATOM 1586 C C . LEU B 1 71 ? 8.781 21.109 -6.125 1 88.88 71 LEU B C 1
ATOM 1588 O O . LEU B 1 71 ? 8.789 22.312 -6.363 1 88.88 71 LEU B O 1
ATOM 1592 N N . GLY B 1 72 ? 7.676 20.344 -6.199 1 87.94 72 GLY B N 1
ATOM 1593 C CA . GLY B 1 72 ? 6.41 20.906 -6.641 1 87.94 72 GLY B CA 1
ATOM 1594 C C . GLY B 1 72 ? 5.707 21.719 -5.562 1 87.94 72 GLY B C 1
ATOM 1595 O O . GLY B 1 72 ? 4.848 22.547 -5.859 1 87.94 72 GLY B O 1
ATOM 1596 N N . SER B 1 73 ? 6.016 21.469 -4.32 1 83.88 73 SER B N 1
ATOM 1597 C CA . SER B 1 73 ? 5.383 22.156 -3.203 1 83.88 73 SER B CA 1
ATOM 1598 C C . SER B 1 73 ? 6.129 23.453 -2.854 1 83.88 73 SER B C 1
ATOM 1600 O O . SER B 1 73 ? 5.723 24.188 -1.951 1 83.88 73 SER B O 1
ATOM 1602 N N . ARG B 1 74 ? 7.133 23.75 -3.328 1 78.06 74 ARG B N 1
ATOM 1603 C CA . ARG B 1 74 ? 7.922 24.938 -3.014 1 78.06 74 ARG B CA 1
ATOM 1604 C C . ARG B 1 74 ? 7.109 26.203 -3.227 1 78.06 74 ARG B C 1
ATOM 1606 O O . ARG B 1 74 ? 7.293 27.203 -2.514 1 78.06 74 ARG B O 1
ATOM 1613 N N . LYS B 1 75 ? 6.211 26.156 -4.066 1 68.88 75 LYS B N 1
ATOM 1614 C CA . LYS B 1 75 ? 5.426 27.359 -4.293 1 68.88 75 LYS B CA 1
ATOM 1615 C C . LYS B 1 75 ? 4.258 27.438 -3.312 1 68.88 75 LYS B C 1
ATOM 1617 O O . LYS B 1 75 ? 3.357 28.266 -3.48 1 68.88 75 LYS B O 1
ATOM 1622 N N . GLY B 1 76 ? 4.34 26.625 -2.344 1 67.25 76 GLY B N 1
ATOM 1623 C CA . GLY B 1 76 ? 3.387 26.719 -1.25 1 67.25 76 GLY B CA 1
ATOM 1624 C C . GLY B 1 76 ? 2.117 25.938 -1.487 1 67.25 76 GLY B C 1
ATOM 1625 O O . GLY B 1 76 ? 1.221 25.922 -0.643 1 67.25 76 GLY B O 1
ATOM 1626 N N . ARG B 1 77 ? 1.987 25.375 -2.564 1 76.56 77 ARG B N 1
ATOM 1627 C CA . ARG B 1 77 ? 0.741 24.656 -2.799 1 76.56 77 ARG B CA 1
ATOM 1628 C C . ARG B 1 77 ? 0.958 23.156 -2.727 1 76.56 77 ARG B C 1
ATOM 1630 O O . ARG B 1 77 ? 1.712 22.594 -3.523 1 76.56 77 ARG B O 1
ATOM 1637 N N . VAL B 1 78 ? 0.436 22.469 -1.773 1 81.69 78 VAL B N 1
ATOM 1638 C CA . VAL B 1 78 ? 0.508 21.031 -1.579 1 81.69 78 VAL B CA 1
ATOM 1639 C C . VAL B 1 78 ? -0.054 20.312 -2.805 1 81.69 78 VAL B C 1
ATOM 1641 O O . VAL B 1 78 ? 0.465 19.266 -3.217 1 81.69 78 VAL B O 1
ATOM 1644 N N . SER B 1 79 ? -0.934 20.938 -3.467 1 82.88 79 SER B N 1
ATOM 1645 C CA . SER B 1 79 ? -1.562 20.328 -4.637 1 82.88 79 SER B CA 1
ATOM 1646 C C . SER B 1 79 ? -0.59 20.25 -5.809 1 82.88 79 SER B C 1
ATOM 1648 O O . SER B 1 79 ? -0.573 19.25 -6.539 1 82.88 79 SER B O 1
ATOM 1650 N N . GLY B 1 80 ? 0.193 21.297 -5.922 1 88.44 80 GLY B N 1
ATOM 1651 C CA . GLY B 1 80 ? 1.199 21.25 -6.973 1 88.44 80 GLY B CA 1
ATOM 1652 C C . GLY B 1 80 ? 2.219 20.156 -6.773 1 88.44 80 GLY B C 1
ATOM 1653 O O . GLY B 1 80 ? 2.639 19.5 -7.738 1 88.44 80 GLY B O 1
ATOM 1654 N N . GLY B 1 81 ? 2.59 19.969 -5.582 1 90.5 81 GLY B N 1
ATOM 1655 C CA . GLY B 1 81 ? 3.52 18.891 -5.277 1 90.5 81 GLY B CA 1
ATOM 1656 C C . GLY B 1 81 ? 2.959 17.516 -5.578 1 90.5 81 GLY B C 1
ATOM 1657 O O . GLY B 1 81 ? 3.66 16.656 -6.121 1 90.5 81 GLY B O 1
ATOM 1658 N N . ILE B 1 82 ? 1.73 17.359 -5.332 1 90.56 82 ILE B N 1
ATOM 1659 C CA . ILE B 1 82 ? 1.095 16.062 -5.543 1 90.56 82 ILE B CA 1
ATOM 1660 C C . ILE B 1 82 ? 0.992 15.773 -7.039 1 90.56 82 ILE B C 1
ATOM 1662 O O . ILE B 1 82 ? 1.278 14.664 -7.488 1 90.56 82 ILE B O 1
ATOM 1666 N N . ILE B 1 83 ? 0.599 16.75 -7.77 1 92.31 83 ILE B N 1
ATOM 1667 C CA . ILE B 1 83 ? 0.467 16.578 -9.211 1 92.31 83 ILE B CA 1
ATOM 1668 C C . ILE B 1 83 ? 1.827 16.25 -9.82 1 92.31 83 ILE B C 1
ATOM 1670 O O . ILE B 1 83 ? 1.936 15.344 -10.656 1 92.31 83 ILE B O 1
ATOM 1674 N N . ALA B 1 84 ? 2.803 16.938 -9.359 1 92.88 84 ALA B N 1
ATOM 1675 C CA . ALA B 1 84 ? 4.152 16.672 -9.852 1 92.88 84 ALA B CA 1
ATOM 1676 C C . ALA B 1 84 ? 4.594 15.258 -9.492 1 92.88 84 ALA B C 1
ATOM 1678 O O . ALA B 1 84 ? 5.211 14.562 -10.305 1 92.88 84 ALA B O 1
ATOM 1679 N N . SER B 1 85 ? 4.301 14.852 -8.305 1 94.38 85 SER B N 1
ATOM 1680 C CA . SER B 1 85 ? 4.66 13.516 -7.859 1 94.38 85 SER B CA 1
ATOM 1681 C C . SER B 1 85 ? 3.959 12.445 -8.695 1 94.38 85 SER B C 1
ATOM 1683 O O . SER B 1 85 ? 4.594 11.492 -9.148 1 94.38 85 SER B O 1
ATOM 1685 N N . VAL B 1 86 ? 2.697 12.586 -8.93 1 92.75 86 VAL B N 1
ATOM 1686 C CA . VAL B 1 86 ? 1.921 11.609 -9.688 1 92.75 86 VAL B CA 1
ATOM 1687 C C . VAL B 1 86 ? 2.432 11.547 -11.125 1 92.75 86 VAL B C 1
ATOM 1689 O O . VAL B 1 86 ? 2.646 10.453 -11.664 1 92.75 86 VAL B O 1
ATOM 1692 N N . ALA B 1 87 ? 2.648 12.656 -11.648 1 93.25 87 ALA B N 1
ATOM 1693 C CA . ALA B 1 87 ? 3.164 12.703 -13.008 1 93.25 87 ALA B CA 1
ATOM 1694 C C . ALA B 1 87 ? 4.539 12.047 -13.102 1 93.25 87 ALA B C 1
ATOM 1696 O O . ALA B 1 87 ? 4.812 11.281 -14.023 1 93.25 87 ALA B O 1
ATOM 1697 N N . GLY B 1 88 ? 5.367 12.383 -12.195 1 94 88 GLY B N 1
ATOM 1698 C CA . GLY B 1 88 ? 6.699 11.805 -12.188 1 94 88 GLY B CA 1
ATOM 1699 C C . GLY B 1 88 ? 6.691 10.289 -12.047 1 94 88 GLY B C 1
ATOM 1700 O O . GLY B 1 88 ? 7.426 9.594 -12.742 1 94 88 GLY B O 1
ATOM 1701 N N . VAL B 1 89 ? 5.875 9.828 -11.133 1 92.88 89 VAL B N 1
ATOM 1702 C CA . VAL B 1 89 ? 5.805 8.391 -10.891 1 92.88 89 VAL B CA 1
ATOM 1703 C C . VAL B 1 89 ? 5.207 7.684 -12.109 1 92.88 89 VAL B C 1
ATOM 1705 O O . VAL B 1 89 ? 5.625 6.578 -12.461 1 92.88 89 VAL B O 1
ATOM 1708 N N . LEU B 1 90 ? 4.258 8.289 -12.773 1 93.25 90 LEU B N 1
ATOM 1709 C CA . LEU B 1 90 ? 3.699 7.723 -14 1 93.25 90 LEU B CA 1
ATOM 1710 C C . LEU B 1 90 ? 4.766 7.617 -15.086 1 93.25 90 LEU B C 1
ATOM 1712 O O . LEU B 1 90 ? 4.883 6.59 -15.75 1 93.25 90 LEU B O 1
ATOM 1716 N N . LEU B 1 91 ? 5.543 8.625 -15.148 1 93.69 91 LEU B N 1
ATOM 1717 C CA . LEU B 1 91 ? 6.637 8.602 -16.109 1 93.69 91 LEU B CA 1
ATOM 1718 C C . LEU B 1 91 ? 7.664 7.535 -15.75 1 93.69 91 LEU B C 1
ATOM 1720 O O . LEU B 1 91 ? 8.148 6.805 -16.609 1 93.69 91 LEU B O 1
ATOM 1724 N N . LEU B 1 92 ? 7.957 7.496 -14.516 1 92.5 92 LEU B N 1
ATOM 1725 C CA . LEU B 1 92 ? 8.891 6.477 -14.047 1 92.5 92 LEU B CA 1
ATOM 1726 C C . LEU B 1 92 ? 8.375 5.078 -14.367 1 92.5 92 LEU B C 1
ATOM 1728 O O . LEU B 1 92 ? 9.148 4.211 -14.789 1 92.5 92 LEU B O 1
ATOM 1732 N N . GLY B 1 93 ? 7.121 4.883 -14.109 1 90.69 93 GLY B N 1
ATOM 1733 C CA . GLY B 1 93 ? 6.527 3.602 -14.453 1 90.69 93 GLY B CA 1
ATOM 1734 C C . GLY B 1 93 ? 6.664 3.26 -15.922 1 90.69 93 GLY B C 1
ATOM 1735 O O . GLY B 1 93 ? 6.949 2.113 -16.281 1 90.69 93 GLY B O 1
ATOM 1736 N N . PHE B 1 94 ? 6.469 4.199 -16.719 1 90.62 94 PHE B N 1
ATOM 1737 C CA . PHE B 1 94 ? 6.613 3.992 -18.156 1 90.62 94 PHE B CA 1
ATOM 1738 C C . PHE B 1 94 ? 8.055 3.65 -18.5 1 90.62 94 PHE B C 1
ATOM 1740 O O . PHE B 1 94 ? 8.312 2.752 -19.312 1 90.62 94 PHE B O 1
ATOM 1747 N N . VAL B 1 95 ? 8.938 4.305 -17.953 1 89 95 VAL B N 1
ATOM 1748 C CA . VAL B 1 95 ? 10.352 4.047 -18.188 1 89 95 VAL B CA 1
ATOM 1749 C C . VAL B 1 95 ? 10.703 2.639 -17.719 1 89 95 VAL B C 1
ATOM 1751 O O . VAL B 1 95 ? 11.398 1.898 -18.422 1 89 95 VAL B O 1
ATOM 1754 N N . PHE B 1 96 ? 10.227 2.271 -16.5 1 85.25 96 PHE B N 1
ATOM 1755 C CA . PHE B 1 96 ? 10.477 0.925 -15.992 1 85.25 96 PHE B CA 1
ATOM 1756 C C . PHE B 1 96 ? 9.898 -0.122 -16.938 1 85.25 96 PHE B C 1
ATOM 1758 O O . PHE B 1 96 ? 10.523 -1.154 -17.188 1 85.25 96 PHE B O 1
ATOM 1765 N N . ALA B 1 97 ? 8.719 0.169 -17.438 1 85.25 97 ALA B N 1
ATOM 1766 C CA . ALA B 1 97 ? 8.078 -0.771 -18.359 1 85.25 97 ALA B CA 1
ATOM 1767 C C . ALA B 1 97 ? 8.883 -0.918 -19.641 1 85.25 97 ALA B C 1
ATOM 1769 O O . ALA B 1 97 ? 9.031 -2.023 -20.172 1 85.25 97 ALA B O 1
ATOM 1770 N N . LEU B 1 98 ? 9.453 0.119 -20.125 1 83.12 98 LEU B N 1
ATOM 1771 C CA . LEU B 1 98 ? 10.242 0.102 -21.359 1 83.12 98 LEU B CA 1
ATOM 1772 C C . LEU B 1 98 ? 11.57 -0.61 -21.141 1 83.12 98 LEU B C 1
ATOM 1774 O O . LEU B 1 98 ? 12.016 -1.386 -21.984 1 83.12 98 LEU B O 1
ATOM 1778 N N . LEU B 1 99 ? 12.125 -0.38 -20 1 81.44 99 LEU B N 1
ATOM 1779 C CA . LEU B 1 99 ? 13.43 -0.967 -19.703 1 81.44 99 LEU B CA 1
ATOM 1780 C C . LEU B 1 99 ? 13.312 -2.479 -19.516 1 81.44 99 LEU B C 1
ATOM 1782 O O . LEU B 1 99 ? 14.25 -3.217 -19.844 1 81.44 99 LEU B O 1
ATOM 1786 N N . THR B 1 100 ? 12.219 -2.887 -18.922 1 72.75 100 THR B N 1
ATOM 1787 C CA . THR B 1 100 ? 12.031 -4.32 -18.719 1 72.75 100 THR B CA 1
ATOM 1788 C C . THR B 1 100 ? 11.391 -4.957 -19.953 1 72.75 100 THR B C 1
ATOM 1790 O O . THR B 1 100 ? 11.195 -6.176 -20 1 72.75 100 THR B O 1
ATOM 1793 N N . GLN B 1 101 ? 11.203 -4.234 -20.969 1 68.56 101 GLN B N 1
ATOM 1794 C CA . GLN B 1 101 ? 10.586 -4.695 -22.203 1 68.56 101 GLN B CA 1
ATOM 1795 C C . GLN B 1 101 ? 9.234 -5.34 -21.938 1 68.56 101 GLN B C 1
ATOM 1797 O O . GLN B 1 101 ? 8.898 -6.367 -22.531 1 68.56 101 GLN B O 1
ATOM 1802 N N . GLN B 1 102 ? 8.609 -5.035 -20.906 1 55.53 102 GLN B N 1
ATOM 1803 C CA . GLN B 1 102 ? 7.363 -5.645 -20.453 1 55.53 102 GLN B CA 1
ATOM 1804 C C . GLN B 1 102 ? 6.152 -4.934 -21.047 1 55.53 102 GLN B C 1
ATOM 1806 O O . GLN B 1 102 ? 5.012 -5.281 -20.75 1 55.53 102 GLN B O 1
ATOM 1811 N N . ILE B 1 103 ? 6.293 -4 -21.875 1 52.31 103 ILE B N 1
ATOM 1812 C CA . ILE B 1 103 ? 5.129 -3.312 -22.422 1 52.31 103 ILE B CA 1
ATOM 1813 C C . ILE B 1 103 ? 4.188 -4.328 -23.062 1 52.31 103 ILE B C 1
ATOM 1815 O O . ILE B 1 103 ? 2.977 -4.289 -22.844 1 52.31 103 ILE B O 1
ATOM 1819 N N . PRO B 1 104 ? 4.668 -5.281 -23.703 1 51.06 104 PRO B N 1
ATOM 1820 C CA . PRO B 1 104 ? 3.74 -6.129 -24.453 1 51.06 104 PRO B CA 1
ATOM 1821 C C . PRO B 1 104 ? 3.191 -7.285 -23.625 1 51.06 104 PRO B C 1
ATOM 1823 O O . PRO B 1 104 ? 2.104 -7.793 -23.906 1 51.06 104 PRO B O 1
ATOM 1826 N N . ASP B 1 105 ? 4.027 -7.723 -22.734 1 55 105 ASP B N 1
ATOM 1827 C CA . ASP B 1 105 ? 3.625 -8.992 -22.141 1 55 105 ASP B CA 1
ATOM 1828 C C . ASP B 1 105 ? 3.053 -8.781 -20.734 1 55 105 ASP B C 1
ATOM 1830 O O . ASP B 1 105 ? 2.656 -9.742 -20.062 1 55 105 ASP B O 1
ATOM 1834 N N . TYR B 1 106 ? 2.123 -7.969 -20.562 1 58.03 106 TYR B N 1
ATOM 1835 C CA . TYR B 1 106 ? 1.385 -7.688 -19.344 1 58.03 106 TYR B CA 1
ATOM 1836 C C . TYR B 1 106 ? 1.577 -8.805 -18.312 1 58.03 106 TYR B C 1
ATOM 1838 O O . TYR B 1 106 ? 0.611 -9.453 -17.906 1 58.03 106 TYR B O 1
ATOM 1846 N N . ASP B 1 107 ? 2.859 -9.102 -17.938 1 77.38 107 ASP B N 1
ATOM 1847 C CA . ASP B 1 107 ? 3.145 -10.172 -16.984 1 77.38 107 ASP B CA 1
ATOM 1848 C C . ASP B 1 107 ? 3.23 -9.625 -15.562 1 77.38 107 ASP B C 1
ATOM 1850 O O . ASP B 1 107 ? 2.783 -8.508 -15.289 1 77.38 107 ASP B O 1
ATOM 1854 N N . VAL B 1 108 ? 3.592 -10.445 -14.648 1 82.31 108 VAL B N 1
ATOM 1855 C CA . VAL B 1 108 ? 3.713 -10.141 -13.227 1 82.31 108 VAL B CA 1
ATOM 1856 C C . VAL B 1 108 ? 4.617 -8.93 -13.031 1 82.31 108 VAL B C 1
ATOM 1858 O O . VAL B 1 108 ? 4.402 -8.125 -12.125 1 82.31 108 VAL B O 1
ATOM 1861 N N . THR B 1 109 ? 5.48 -8.703 -14.023 1 85.06 109 THR B N 1
ATOM 1862 C CA . THR B 1 109 ? 6.426 -7.598 -13.93 1 85.06 109 THR B CA 1
ATOM 1863 C C . THR B 1 109 ? 5.703 -6.258 -14.062 1 85.06 109 THR B C 1
ATOM 1865 O O . THR B 1 109 ? 6.035 -5.297 -13.359 1 85.06 109 THR B O 1
ATOM 1868 N N . LEU B 1 110 ? 4.777 -6.191 -14.875 1 87.19 110 LEU B N 1
ATOM 1869 C CA . LEU B 1 110 ? 3.998 -4.969 -15.031 1 87.19 110 LEU B CA 1
ATOM 1870 C C . LEU B 1 110 ? 3.248 -4.637 -13.742 1 87.19 110 LEU B C 1
ATOM 1872 O O . LEU B 1 110 ? 3.193 -3.473 -13.336 1 87.19 110 LEU B O 1
ATOM 1876 N N . LEU B 1 111 ? 2.686 -5.605 -13.148 1 87.12 111 LEU B N 1
ATOM 1877 C CA . LEU B 1 111 ? 1.964 -5.395 -11.898 1 87.12 111 LEU B CA 1
ATOM 1878 C C . LEU B 1 111 ? 2.908 -4.922 -10.805 1 87.12 111 LEU B C 1
ATOM 1880 O O . LEU B 1 111 ? 2.541 -4.078 -9.984 1 87.12 111 LEU B O 1
ATOM 1884 N N . LEU B 1 112 ? 4.07 -5.426 -10.805 1 90 112 LEU B N 1
ATOM 1885 C CA . LEU B 1 112 ? 5.062 -5.008 -9.82 1 90 112 LEU B CA 1
ATOM 1886 C C . LEU B 1 112 ? 5.469 -3.555 -10.039 1 90 112 LEU B C 1
ATOM 1888 O O . LEU B 1 112 ? 5.629 -2.799 -9.078 1 90 112 LEU B O 1
ATOM 1892 N N . ILE B 1 113 ? 5.57 -3.197 -11.273 1 90 113 ILE B N 1
ATOM 1893 C CA . ILE B 1 113 ? 5.902 -1.814 -11.602 1 90 113 ILE B CA 1
ATOM 1894 C C . ILE B 1 113 ? 4.781 -0.89 -11.133 1 90 113 ILE B C 1
ATOM 1896 O O . ILE B 1 113 ? 5.035 0.119 -10.469 1 90 113 ILE B O 1
ATOM 1900 N N . ILE B 1 114 ? 3.576 -1.277 -11.438 1 89.25 114 ILE B N 1
ATOM 1901 C CA . ILE B 1 114 ? 2.418 -0.489 -11.031 1 89.25 114 ILE B CA 1
ATOM 1902 C C . ILE B 1 114 ? 2.355 -0.407 -9.508 1 89.25 114 ILE B C 1
ATOM 1904 O O . ILE B 1 114 ? 2.16 0.673 -8.945 1 89.25 114 ILE B O 1
ATOM 1908 N N . GLY B 1 115 ? 2.564 -1.504 -8.859 1 91.94 115 GLY B N 1
ATOM 1909 C CA . GLY B 1 115 ? 2.543 -1.53 -7.402 1 91.94 115 GLY B CA 1
ATOM 1910 C C . GLY B 1 115 ? 3.643 -0.695 -6.773 1 91.94 115 GLY B C 1
ATOM 1911 O O . GLY B 1 115 ? 3.404 0.027 -5.805 1 91.94 115 GLY B O 1
ATOM 1912 N N . CYS B 1 116 ? 4.746 -0.775 -7.289 1 92.81 116 CYS B N 1
ATOM 1913 C CA . CYS B 1 116 ? 5.887 -0.005 -6.801 1 92.81 116 CYS B CA 1
ATOM 1914 C C . CYS B 1 116 ? 5.629 1.491 -6.934 1 92.81 116 CYS B C 1
ATOM 1916 O O . CYS B 1 116 ? 5.863 2.254 -5.996 1 92.81 116 CYS B O 1
ATOM 1918 N N . CYS B 1 117 ? 5.102 1.83 -8.016 1 93.31 117 CYS B N 1
ATOM 1919 C CA . CYS B 1 117 ? 4.828 3.234 -8.297 1 93.31 117 CYS B CA 1
ATOM 1920 C C . CYS B 1 117 ? 3.684 3.752 -7.441 1 93.31 117 CYS B C 1
ATOM 1922 O O . CYS B 1 117 ? 3.793 4.816 -6.824 1 93.31 117 CYS B O 1
ATOM 1924 N N . LEU B 1 118 ? 2.658 2.969 -7.387 1 93.12 118 LEU B N 1
ATOM 1925 C CA . LEU B 1 118 ? 1.523 3.393 -6.574 1 93.12 118 LEU B CA 1
ATOM 1926 C C . LEU B 1 118 ? 1.907 3.461 -5.102 1 93.12 118 LEU B C 1
ATOM 1928 O O . LEU B 1 118 ? 1.512 4.391 -4.395 1 93.12 118 LEU B O 1
ATOM 1932 N N . GLY B 1 119 ? 2.643 2.51 -4.66 1 94.25 119 GLY B N 1
ATOM 1933 C CA . GLY B 1 119 ? 3.09 2.508 -3.277 1 94.25 119 GLY B CA 1
ATOM 1934 C C . GLY B 1 119 ? 3.936 3.717 -2.922 1 94.25 119 GLY B C 1
ATOM 1935 O O . GLY B 1 119 ? 3.85 4.234 -1.806 1 94.25 119 GLY B O 1
ATOM 1936 N N . SER B 1 120 ? 4.652 4.223 -3.82 1 95.44 120 SER B N 1
ATOM 1937 C CA . SER B 1 120 ? 5.551 5.34 -3.555 1 95.44 120 SER B CA 1
ATOM 1938 C C . SER B 1 120 ? 4.781 6.648 -3.402 1 95.44 120 SER B C 1
ATOM 1940 O O . SER B 1 120 ? 5.305 7.625 -2.863 1 95.44 120 SER B O 1
ATOM 1942 N N . LEU B 1 121 ? 3.562 6.625 -3.844 1 94.5 121 LEU B N 1
ATOM 1943 C CA . LEU B 1 121 ? 2.764 7.848 -3.787 1 94.5 121 LEU B CA 1
ATOM 1944 C C . LEU B 1 121 ? 2.119 8.016 -2.414 1 94.5 121 LEU B C 1
ATOM 1946 O O . LEU B 1 121 ? 1.503 9.039 -2.133 1 94.5 121 LEU B O 1
ATOM 1950 N N . THR B 1 122 ? 2.275 7.035 -1.553 1 92.19 122 THR B N 1
ATOM 1951 C CA . THR B 1 122 ? 1.651 7.105 -0.236 1 92.19 122 THR B CA 1
ATOM 1952 C C . THR B 1 122 ? 2.244 8.25 0.584 1 92.19 122 THR B C 1
ATOM 1954 O O . THR B 1 122 ? 1.536 8.898 1.358 1 92.19 122 THR B O 1
ATOM 1957 N N . GLY B 1 123 ? 3.467 8.516 0.438 1 91 123 GLY B N 1
ATOM 1958 C CA . GLY B 1 123 ? 4.117 9.602 1.146 1 91 123 GLY B CA 1
ATOM 1959 C C . GLY B 1 123 ? 3.543 10.961 0.8 1 91 123 GLY B C 1
ATOM 1960 O O . GLY B 1 123 ? 2.975 11.641 1.66 1 91 123 GLY B O 1
ATOM 1961 N N . PRO B 1 124 ? 3.617 11.359 -0.386 1 90.19 124 PRO B N 1
ATOM 1962 C CA . PRO B 1 124 ? 3.059 12.641 -0.826 1 90.19 124 PRO B CA 1
ATOM 1963 C C . PRO B 1 124 ? 1.563 12.758 -0.541 1 90.19 124 PRO B C 1
ATOM 1965 O O . PRO B 1 124 ? 1.091 13.828 -0.15 1 90.19 124 PRO B O 1
ATOM 1968 N N . ILE B 1 125 ? 0.823 11.656 -0.719 1 90.19 125 ILE B N 1
ATOM 1969 C CA . ILE B 1 125 ? -0.623 11.68 -0.531 1 90.19 125 ILE B CA 1
ATOM 1970 C C . ILE B 1 125 ? -0.948 11.883 0.947 1 90.19 125 ILE B C 1
ATOM 1972 O O . ILE B 1 125 ? -1.97 12.484 1.287 1 90.19 125 ILE B O 1
ATOM 1976 N N . SER B 1 126 ? -0.095 11.461 1.824 1 88.31 126 SER B N 1
ATOM 1977 C CA . SER B 1 126 ? -0.32 11.602 3.258 1 88.31 126 SER B CA 1
ATOM 1978 C C . SER B 1 126 ? -0.386 13.07 3.664 1 88.31 126 SER B C 1
ATOM 1980 O O . SER B 1 126 ? -1.026 13.414 4.66 1 88.31 126 SER B O 1
ATOM 1982 N N . PHE B 1 127 ? 0.196 13.93 2.955 1 85.06 127 PHE B N 1
ATOM 1983 C CA . PHE B 1 127 ? 0.192 15.352 3.266 1 85.06 127 PHE B CA 1
ATOM 1984 C C . PHE B 1 127 ? -1.175 15.969 2.982 1 85.06 127 PHE B C 1
ATOM 1986 O O . PHE B 1 127 ? -1.559 16.953 3.609 1 85.06 127 PHE B O 1
ATOM 1993 N N . ILE B 1 128 ? -1.831 15.289 2.076 1 84.38 128 ILE B N 1
ATOM 1994 C CA . ILE B 1 128 ? -3.174 15.773 1.772 1 84.38 128 ILE B CA 1
ATOM 1995 C C . ILE B 1 128 ? -4.141 15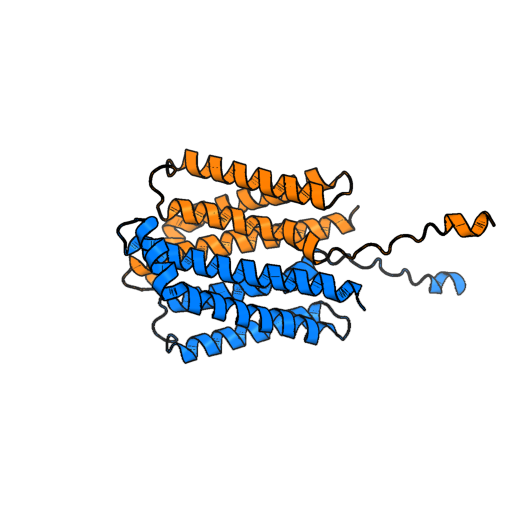.328 2.867 1 84.38 128 ILE B C 1
ATOM 1997 O O . ILE B 1 128 ? -5.094 16.047 3.189 1 84.38 128 ILE B O 1
ATOM 2001 N N . VAL B 1 129 ? -3.914 14.227 3.363 1 83.06 129 VAL B N 1
ATOM 2002 C CA . VAL B 1 129 ? -4.805 13.656 4.367 1 83.06 129 VAL B CA 1
ATOM 2003 C C . VAL B 1 129 ? -4.801 14.523 5.621 1 83.06 129 VAL B C 1
ATOM 2005 O O . VAL B 1 129 ? -5.852 14.797 6.203 1 83.06 129 VAL B O 1
ATOM 2008 N N . ALA B 1 130 ? -3.674 15.055 5.988 1 73.19 130 ALA B N 1
ATOM 2009 C CA . ALA B 1 130 ? -3.535 15.766 7.258 1 73.19 130 ALA B CA 1
ATOM 2010 C C . ALA B 1 130 ? -3.711 17.266 7.062 1 73.19 130 ALA B C 1
ATOM 2012 O O . ALA B 1 130 ? -3.648 18.031 8.023 1 73.19 130 ALA B O 1
ATOM 2013 N N . LEU B 1 131 ? -3.822 17.688 5.832 1 73.69 131 LEU B N 1
ATOM 2014 C CA . LEU B 1 131 ? -3.973 19.125 5.574 1 73.69 131 LEU B CA 1
ATOM 2015 C C . LEU B 1 131 ? -5.23 19.656 6.246 1 73.69 131 LEU B C 1
ATOM 2017 O O . LEU B 1 131 ? -6.301 19.062 6.148 1 73.69 131 LEU B O 1
ATOM 2021 N N . GLN B 1 132 ? -4.938 20.594 7.285 1 58.53 132 GLN B N 1
ATOM 2022 C CA . GLN B 1 132 ? -6.051 21.281 7.922 1 58.53 132 GLN B CA 1
ATOM 2023 C C . GLN B 1 132 ? -6.512 22.469 7.082 1 58.53 132 GLN B C 1
ATOM 2025 O O . GLN B 1 132 ? -5.688 23.188 6.5 1 58.53 132 GLN B O 1
ATOM 2030 N N . PRO B 1 133 ? -7.785 22.391 6.711 1 50.09 133 PRO B N 1
ATOM 2031 C CA . PRO B 1 133 ? -8.242 23.578 5.988 1 50.09 133 PRO B CA 1
ATOM 2032 C C . PRO B 1 133 ? -7.891 24.891 6.707 1 50.09 133 PRO B C 1
ATOM 2034 O O . PRO B 1 133 ? -7.984 24.969 7.938 1 50.09 133 PRO B O 1
ATOM 2037 N N . GLN B 1 134 ? -6.832 25.438 6.375 1 46.38 134 GLN B N 1
ATOM 2038 C CA . GLN B 1 134 ? -6.539 26.734 6.965 1 46.38 134 GLN B CA 1
ATOM 2039 C C . GLN B 1 134 ? -7.816 27.531 7.199 1 46.38 134 GLN B C 1
ATOM 2041 O O . GLN B 1 134 ? -8.688 27.594 6.328 1 46.38 134 GLN B O 1
ATOM 2046 N N . PRO B 1 135 ? -8.18 27.719 8.461 1 45.97 135 PRO B N 1
ATOM 2047 C CA . PRO B 1 135 ? -9.297 28.641 8.68 1 45.97 135 PRO B CA 1
ATOM 2048 C C . PRO B 1 135 ? -9.305 29.812 7.699 1 45.97 135 PRO B C 1
ATOM 2050 O O . PRO B 1 135 ? -8.242 30.234 7.246 1 45.97 135 PRO B O 1
ATOM 2053 N N . ALA B 1 136 ? -10.188 29.906 6.836 1 39.19 136 ALA B N 1
ATOM 2054 C CA . ALA B 1 136 ? -10.352 31.141 6.078 1 39.19 136 ALA B CA 1
ATOM 2055 C C . ALA B 1 136 ? -9.891 32.344 6.887 1 39.19 136 ALA B C 1
ATOM 2057 O O . ALA B 1 136 ? -10.375 32.562 8 1 39.19 136 ALA B O 1
ATOM 2058 N N . ARG B 1 137 ? -8.711 32.656 6.859 1 41.41 137 ARG B N 1
ATOM 2059 C CA . ARG B 1 137 ? -8.445 34 7.398 1 41.41 137 ARG B CA 1
ATOM 2060 C C . ARG B 1 137 ? -9.633 34.906 7.18 1 41.41 137 ARG B C 1
ATOM 2062 O O . ARG B 1 137 ? -10.016 35.188 6.039 1 41.41 137 ARG B O 1
ATOM 2069 N N . GLU B 1 138 ? -10.641 34.969 7.926 1 40.03 138 GLU B N 1
ATOM 2070 C CA . GLU B 1 138 ? -11.523 36.125 7.922 1 40.03 138 GLU B CA 1
ATOM 2071 C C . GLU B 1 138 ? -10.75 37.406 7.656 1 40.03 138 GLU B C 1
ATOM 2073 O O . GLU B 1 138 ? -9.773 37.719 8.344 1 40.03 138 GLU B O 1
ATOM 2078 N N . ASN B 1 139 ? -10.602 37.812 6.398 1 38.97 139 ASN B N 1
ATOM 2079 C CA . ASN B 1 139 ? -10.195 39.188 6.125 1 38.97 139 ASN B CA 1
ATOM 2080 C C . ASN B 1 139 ? -10.641 40.156 7.238 1 38.97 139 ASN B C 1
ATOM 2082 O O . ASN B 1 139 ? -11.805 40.531 7.301 1 38.97 139 ASN B O 1
ATOM 2086 N N . SER B 1 140 ? -10.352 39.844 8.391 1 41.97 140 SER B N 1
ATOM 2087 C CA . SER B 1 140 ? -10.523 40.844 9.43 1 41.97 140 SER B CA 1
ATOM 2088 C C . SER B 1 140 ? -10.07 42.219 8.938 1 41.97 140 SER B C 1
ATOM 2090 O O . SER B 1 140 ? -9.953 43.156 9.727 1 41.97 140 SER B O 1
ATOM 2092 N N . LEU B 1 141 ? -9.477 42.281 7.719 1 43.31 141 LEU B N 1
ATOM 2093 C CA . LEU B 1 141 ? -9.203 43.656 7.258 1 43.31 141 LEU B CA 1
ATOM 2094 C C . LEU B 1 141 ? -10.492 44.469 7.172 1 43.31 141 LEU B C 1
ATOM 2096 O O . LEU B 1 141 ? -10.453 45.688 6.98 1 43.31 141 LEU B O 1
ATOM 2100 N N . ASP B 1 142 ? -11.664 43.75 7.055 1 43.88 142 ASP B N 1
ATOM 2101 C CA . ASP B 1 142 ? -12.805 44.625 6.832 1 43.88 142 ASP B CA 1
ATOM 2102 C C . ASP B 1 142 ? -13.203 45.344 8.117 1 43.88 142 ASP B C 1
ATOM 2104 O O . ASP B 1 142 ? -14.023 46.281 8.094 1 43.88 142 ASP B O 1
ATOM 2108 N N . ARG B 1 143 ? -12.742 44.781 9.297 1 49.5 143 ARG B N 1
ATOM 2109 C CA . ARG B 1 143 ? -13.344 45.438 10.445 1 49.5 143 ARG B CA 1
ATOM 2110 C C . ARG B 1 143 ? -12.688 46.812 10.688 1 49.5 143 ARG B C 1
ATOM 2112 O O . ARG B 1 143 ? -13.211 47.625 11.445 1 49.5 143 ARG B O 1
ATOM 2119 N N . HIS B 1 144 ? -11.32 46.969 10.234 1 45.91 144 HIS B N 1
ATOM 2120 C CA . HIS B 1 144 ? -10.836 48.281 10.641 1 45.91 144 HIS B CA 1
ATOM 2121 C C . HIS B 1 144 ? -11.406 49.375 9.742 1 45.91 144 HIS B C 1
ATOM 2123 O O . HIS B 1 144 ? -11.156 50.562 9.977 1 45.91 144 HIS B O 1
ATOM 2129 N N . SER B 1 145 ? -11.914 48.875 8.539 1 46.91 145 SER B N 1
ATOM 2130 C CA . SER B 1 145 ? -12.297 50.062 7.762 1 46.91 145 SER B CA 1
ATOM 2131 C C . SER B 1 145 ? -13.688 50.562 8.148 1 46.91 145 SER B C 1
ATOM 2133 O O . SER B 1 145 ? -14.211 51.469 7.535 1 46.91 145 SER B O 1
ATOM 2135 N N . SER B 1 146 ? -14.469 49.75 9.078 1 37.31 146 SER B N 1
ATOM 2136 C CA . SER B 1 146 ? -15.531 50.688 9.492 1 37.31 146 SER B CA 1
ATOM 2137 C C . SER B 1 146 ? -15.117 51.5 10.711 1 37.31 146 SER B C 1
ATOM 2139 O O . SER B 1 146 ? -14.422 50.969 11.594 1 37.31 146 SER B O 1
#

Radius of gyration: 21.36 Å; Cα contacts (8 Å, |Δi|>4): 438; chains: 2; bounding box: 35×76×60 Å

Nearest PDB structures (foldseek):
  5ayo-assembly1_A  TM=3.516E-01  e=1.684E+00  Bdellovibrio bacteriovorus HD100
  5ayn-assembly1_A  TM=3.719E-01  e=3.200E+00  Bdellovibrio bacteriovorus HD100
  4dbl-assembly1_B  TM=3.454E-01  e=6.713E+00  Escherichia coli K-12
  4dbl-assembly2_F  TM=3.216E-01  e=2.024E+00  Escherichia coli K-12
  5ayn-assembly1_A  TM=3.568E-01  e=3.008E+00  Bdellovibrio bacteriovorus HD100

Sequence (292 aa):
MKENLSSHIRGFVLSFISSLGTVVLATLSSLLGYNSNSLSDSLSTLVVFFAVSSIFAALIASVVSTGLFVLGSRKGRVSGGIIASVAGVLLLGFVFALLTQQIPDYDVTLLLIIGCCLGSLTGPISFIVALQPQPARENSLDRHSSMKENLSSHIRGFVLSFISSLGTVVLATLSSLLGYNSNSLSDSLSTLVVFFAVSSIFAALIASVVSTGLFVLGSRKGRVSGGIIASVAGVLLLGFVFALLTQQIPDYDVTLLLIIGCCLGSLTGPISFIVALQPQPARENSLDRHSS

Organism: NCBI:txid162496

Secondary structure (DSSP, 8-state):
--HHHHHHHHHHHHHHHHHHHHHHHHHHHHHHHHTTT-HHHHHHHIIIIIHHHHHHHHHHHHHHHHHHHHHHHTTS-HHHHHHHHHHHHHHHHHHHHHHTT-TTT--HHHHHHHHHHHHHTHHHHHHHHS---------THHHHT-/-HHHHHHHHHHHHHHHHHHHHHHHHHHHHHHHHHTTT-HHHHHHHIIIIIHHHHHHHHHHHHHHHHHHHHHHHTTS-HHHHHHHHHHHHHHHHHHHHHHTT-TTT--HHHHHHHHHHHHHTHHHHHHHHS---------THHHHT-

Foldseek 3Di:
DVVVVVLLVVLLVQLLCQLLVQLLVLQLVVVCVVVVNDSVVSVVCCVVPPVVVSNVLLNVLLCQLSVQLVVLCVVPDLVRSLVRSLVRLVVVLVVQCVVVVVPPVPDSSSVSSVSNNVSSSSSSVVCVVPDDPPPPPPCPVVVVVD/DVVVVVLLVVLLVQLLCQLLVQLLVLQLVVVCVVVVNDSVVSVVCCVVPPVVVSNVLLNVLLCQLSVQLVVLCVVPDLVRSLVSSLVRLVVVLVVQCVVVVVPPPVDSSSVSSVSNNVSSSSSSVVCVVPDDPPPPPPCPVVVVVD

pLDDT: mean 81.7, std 16.34, range [37.31, 96.19]